Protein AF-0000000083262434 (afdb_homodimer)

Foldseek 3Di:
DPPPPPPPPPPPPPPPPPPPPPDPDPPPPPPVPQPPQDPLQQVVQVVPPDSVVSSSQCSVVVVVCDNPPLSSVLSVLVSVLVVLVVVLVVLVVVLPDDDDPVVNVVSVVVSVVSVVVNVVSVVVSVVSVVVVVVVVPVPPPDPPDVD/DDDDDDPPPPPPPPPPPPPPPPDPDPPPPPPVPQPPQDPLQQVVQVVPPDSVVSSSQCSVVDVVCDNDPLSSVLSVLVSVLVVLVVVLVVLVVVLPDDDDPVVNVVSVVVSVVSVVVNVVSVVVSVVSVVVVVVVVPVPPPPSPPVD

InterPro domains:
  IPR006501 Pectinesterase inhibitor domain [PF04043] (41-140)
  IPR006501 Pectinesterase inhibitor domain [SM00856] (36-147)
  IPR006501 Pectinesterase inhibitor domain [TIGR01614] (7-132)
  IPR035513 Invertase/pectin methylesterase inhibitor domain superfamily [G3DSA:1.20.140.40] (38-147)
  IPR035513 Invertase/pectin methylesterase inhibitor domain superfamily [SSF101148] (39-132)
  IPR051955 Pectinesterase Inhibitor [PTHR31080] (12-136)

Organism: Cucumis melo var. makuwa (NCBI:txid1194695)

Radius of gyration: 33.68 Å; Cα contacts (8 Å, |Δi|>4): 292; chains: 2; bounding box: 114×61×121 Å

Nearest PDB structures (foldseek):
  6inr-assembly2_B  TM=9.364E-01  e=1.963E+00  Candidatus Phytoplasma australasiaticum subsp. taiwanense
  3k6c-assembly1_A  TM=6.961E-01  e=1.179E+00  Nitrosomonas europaea
  3k6c-assembly1_J  TM=6.975E-01  e=1.656E+00  Nitrosomonas europaea
  6sv1-assembly3_U  TM=7.261E-01  e=2.604E+00  Rhodospirillum rubrum
  6suw-assembly1_E  TM=6.509E-01  e=1.656E+00  Rhodospirillum rubrum ATCC 11170

Structure (mmCIF, N/CA/C/O backbone):
data_AF-0000000083262434-model_v1
#
loop_
_entity.id
_entity.type
_entity.pdbx_description
1 polymer '21 kDa protein-like'
#
loop_
_atom_site.group_PDB
_atom_site.id
_atom_site.type_symbol
_atom_site.label_atom_id
_atom_site.label_alt_id
_atom_site.label_comp_id
_atom_site.label_asym_id
_atom_site.label_entity_id
_atom_site.label_seq_id
_atom_site.pdbx_PDB_ins_code
_atom_site.Cartn_x
_atom_site.Cartn_y
_atom_site.Cartn_z
_atom_site.occupancy
_atom_site.B_iso_or_equiv
_atom_site.auth_seq_id
_atom_site.auth_comp_id
_atom_site.auth_asym_id
_atom_site.auth_atom_id
_atom_site.pdbx_PDB_model_num
ATOM 1 N N . MET A 1 1 ? 95.916 31.823 35.406 1 29.4 1 MET A N 1
ATOM 2 C CA . MET A 1 1 ? 94.77 31.069 35.906 1 29.4 1 MET A CA 1
ATOM 3 C C . MET A 1 1 ? 93.524 31.359 35.077 1 29.4 1 MET A C 1
ATOM 5 O O . MET A 1 1 ? 93.005 32.477 35.098 1 29.4 1 MET A O 1
ATOM 9 N N . GLU A 1 2 ? 93.474 30.859 33.754 1 38.59 2 GLU A N 1
ATOM 10 C CA . GLU A 1 2 ? 92.687 30.853 32.525 1 38.59 2 GLU A CA 1
ATOM 11 C C . GLU A 1 2 ? 91.294 30.278 32.764 1 38.59 2 GLU A C 1
ATOM 13 O O . GLU A 1 2 ? 91.133 29.063 32.902 1 38.59 2 GLU A O 1
ATOM 18 N N . SER A 1 3 ? 90.607 30.69 33.884 1 39.17 3 SER A N 1
ATOM 19 C CA . SER A 1 3 ? 89.274 30.152 34.136 1 39.17 3 SER A CA 1
ATOM 20 C C . SER A 1 3 ? 88.373 30.313 32.917 1 39.17 3 SER A C 1
ATOM 22 O O . SER A 1 3 ? 88.267 31.407 32.357 1 39.17 3 SER A O 1
ATOM 24 N N . GLN A 1 4 ? 88.286 29.193 32.093 1 36.86 4 GLN A N 1
ATOM 25 C CA . GLN A 1 4 ? 87.448 28.792 30.968 1 36.86 4 GLN A CA 1
ATOM 26 C C . GLN A 1 4 ? 85.97 29.004 31.28 1 36.86 4 GLN A C 1
ATOM 28 O O . GLN A 1 4 ? 85.447 28.444 32.246 1 36.86 4 GLN A O 1
ATOM 33 N N . ILE A 1 5 ? 85.422 30.212 31.166 1 41.59 5 ILE A N 1
ATOM 34 C CA . ILE A 1 5 ? 84.038 30.672 31.138 1 41.59 5 ILE A CA 1
ATOM 35 C C . ILE A 1 5 ? 83.209 29.762 30.235 1 41.59 5 ILE A C 1
ATOM 37 O O . ILE A 1 5 ? 83.489 29.64 29.04 1 41.59 5 ILE A O 1
ATOM 41 N N . LEU A 1 6 ? 82.858 28.532 30.796 1 37.41 6 LEU A N 1
ATOM 42 C CA . LEU A 1 6 ? 81.908 27.608 30.186 1 37.41 6 LEU A CA 1
ATOM 43 C C . LEU A 1 6 ? 80.667 28.347 29.697 1 37.41 6 LEU A C 1
ATOM 45 O O . LEU A 1 6 ? 80.104 29.17 30.423 1 37.41 6 LEU A O 1
ATOM 49 N N . LYS A 1 7 ? 80.553 28.581 28.403 1 42.61 7 LYS A N 1
ATOM 50 C CA . LYS A 1 7 ? 79.512 28.985 27.463 1 42.61 7 LYS A CA 1
ATOM 51 C C . LYS A 1 7 ? 78.254 28.139 27.638 1 42.61 7 LYS A C 1
ATOM 53 O O . LYS A 1 7 ? 78.27 26.933 27.384 1 42.61 7 LYS A O 1
ATOM 58 N N . SER A 1 8 ? 77.443 28.352 28.748 1 42.61 8 SER A N 1
ATOM 59 C CA . SER A 1 8 ? 76.137 27.727 28.933 1 42.61 8 SER A CA 1
ATOM 60 C C . SER A 1 8 ? 75.254 27.92 27.705 1 42.61 8 SER A C 1
ATOM 62 O O . SER A 1 8 ? 75 29.052 27.288 1 42.61 8 SER A O 1
ATOM 64 N N . SER A 1 9 ? 75.42 27.098 26.611 1 39.36 9 SER A N 1
ATOM 65 C CA . SER A 1 9 ? 74.504 26.985 25.481 1 39.36 9 SER A CA 1
ATOM 66 C C . SER A 1 9 ? 73.079 26.712 25.951 1 39.36 9 SER A C 1
ATOM 68 O O . SER A 1 9 ? 72.834 25.752 26.685 1 39.36 9 SER A O 1
ATOM 70 N N . LEU A 1 10 ? 72.298 27.721 26.354 1 38.51 10 LEU A N 1
ATOM 71 C CA . LEU A 1 10 ? 70.849 27.742 26.521 1 38.51 10 LEU A CA 1
ATOM 72 C C . LEU A 1 10 ? 70.156 27.069 25.34 1 38.51 10 LEU A C 1
ATOM 74 O O . LEU A 1 10 ? 70.206 27.574 24.216 1 38.51 10 LEU A O 1
ATOM 78 N N . THR A 1 11 ? 70.232 25.731 25.246 1 37.26 11 THR A N 1
ATOM 79 C CA . THR A 1 11 ? 69.449 24.965 24.283 1 37.26 11 THR A CA 1
ATOM 80 C C . THR A 1 11 ? 67.965 25.302 24.402 1 37.26 11 THR A C 1
ATOM 82 O O . THR A 1 11 ? 67.379 25.174 25.478 1 37.26 11 THR A O 1
ATOM 85 N N . LEU A 1 12 ? 67.424 26.243 23.639 1 39.8 12 LEU A N 1
ATOM 86 C CA . LEU A 1 12 ? 66.046 26.562 23.283 1 39.8 12 LEU A CA 1
ATOM 87 C C . LEU A 1 12 ? 65.298 25.313 22.83 1 39.8 12 LEU A C 1
ATOM 89 O O . LEU A 1 12 ? 65.622 24.733 21.791 1 39.8 12 LEU A O 1
ATOM 93 N N . PHE A 1 13 ? 64.885 24.395 23.746 1 39.17 13 PHE A N 1
ATOM 94 C CA . PHE A 1 13 ? 63.942 23.314 23.488 1 39.17 13 PHE A CA 1
ATOM 95 C C . PHE A 1 13 ? 62.676 23.846 22.827 1 39.17 13 PHE A C 1
ATOM 97 O O . PHE A 1 13 ? 61.942 24.635 23.425 1 39.17 13 PHE A O 1
ATOM 104 N N . PHE A 1 14 ? 62.611 23.936 21.473 1 36.51 14 PHE A N 1
ATOM 105 C CA . PHE A 1 14 ? 61.462 24.148 20.601 1 36.51 14 PHE A CA 1
ATOM 106 C C . PHE A 1 14 ? 60.355 23.147 20.909 1 36.51 14 PHE A C 1
ATOM 108 O O . PHE A 1 14 ? 60.521 21.945 20.695 1 36.51 14 PHE A O 1
ATOM 115 N N . PHE A 1 15 ? 59.5 23.368 21.974 1 38.68 15 PHE A N 1
ATOM 116 C CA . PHE A 1 15 ? 58.218 22.711 22.196 1 38.68 15 PHE A CA 1
ATOM 117 C C . PHE A 1 15 ? 57.362 22.755 20.936 1 38.68 15 PHE A C 1
ATOM 119 O O . PHE A 1 15 ? 56.909 23.824 20.523 1 38.68 15 PHE A O 1
ATOM 126 N N . PHE A 1 16 ? 57.509 21.849 19.925 1 40.67 16 PHE A N 1
ATOM 127 C CA . PHE A 1 16 ? 56.643 21.587 18.782 1 40.67 16 PHE A CA 1
ATOM 128 C C . PHE A 1 16 ? 55.231 21.23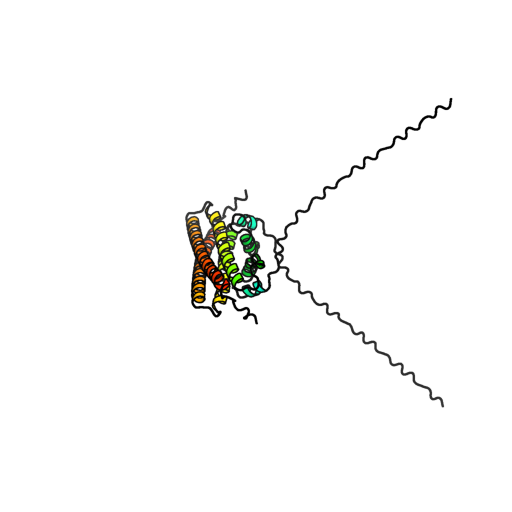8 19.24 1 40.67 16 PHE A C 1
ATOM 130 O O . PHE A 1 16 ? 55.007 20.174 19.82 1 40.67 16 PHE A O 1
ATOM 137 N N . ILE A 1 17 ? 54.394 22.224 19.604 1 39.95 17 ILE A N 1
ATOM 138 C CA . ILE A 1 17 ? 52.952 22.105 19.789 1 39.95 17 ILE A CA 1
ATOM 139 C C . ILE A 1 17 ? 52.33 21.432 18.567 1 39.95 17 ILE A C 1
ATOM 141 O O . ILE A 1 17 ? 52.387 21.97 17.459 1 39.95 17 ILE A O 1
ATOM 145 N N . ILE A 1 18 ? 52.268 20.098 18.555 1 41.6 18 ILE A N 1
ATOM 146 C CA . ILE A 1 18 ? 51.521 19.295 17.593 1 41.6 18 ILE A CA 1
ATOM 147 C C . ILE A 1 18 ? 50.048 19.699 17.616 1 41.6 18 ILE A C 1
ATOM 149 O O . ILE A 1 18 ? 49.361 19.507 18.622 1 41.6 18 ILE A O 1
ATOM 153 N N . LEU A 1 19 ? 49.62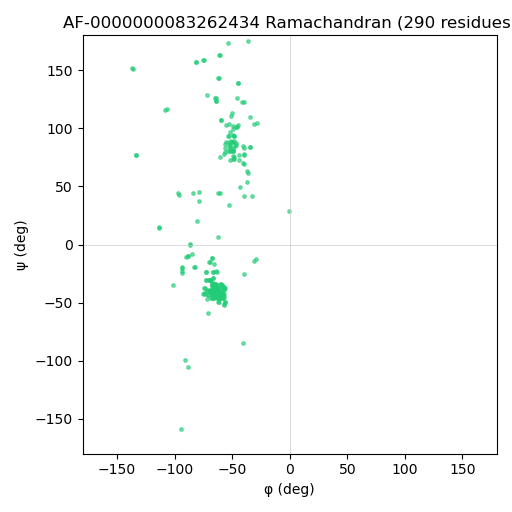6 20.851 16.986 1 41.02 19 LEU A N 1
ATOM 154 C CA . LEU A 1 19 ? 48.239 21.176 16.671 1 41.02 19 LEU A CA 1
ATOM 155 C C . LEU A 1 19 ? 47.554 20.01 15.967 1 41.02 19 LEU A C 1
ATOM 157 O O . LEU A 1 19 ? 47.885 19.688 14.824 1 41.02 19 LEU A O 1
ATOM 161 N N . THR A 1 20 ? 47.201 19.006 16.724 1 40.46 20 THR A N 1
ATOM 162 C CA . THR A 1 20 ? 46.313 17.979 16.191 1 40.46 20 THR A CA 1
ATOM 163 C C . THR A 1 20 ? 45.018 18.599 15.673 1 40.46 20 THR A C 1
ATOM 165 O O . THR A 1 20 ? 44.332 19.317 16.404 1 40.46 20 THR A O 1
ATOM 168 N N . THR A 1 21 ? 45.002 19.049 14.428 1 43.42 21 THR A N 1
ATOM 169 C CA . THR A 1 21 ? 43.792 19.403 13.694 1 43.42 21 THR A CA 1
ATOM 170 C C . THR A 1 21 ? 42.742 18.302 13.818 1 43.42 21 THR A C 1
ATOM 172 O O . THR A 1 21 ? 43.015 17.14 13.509 1 43.42 21 THR A O 1
ATOM 175 N N . PHE A 1 22 ? 41.88 18.357 14.854 1 42.25 22 PHE A N 1
ATOM 176 C CA . PHE A 1 22 ? 40.65 17.576 14.876 1 42.25 22 PHE A CA 1
ATOM 177 C C . PHE A 1 22 ? 39.835 17.813 13.61 1 42.25 22 PHE A C 1
ATOM 179 O O . PHE A 1 22 ? 39.42 18.941 13.335 1 42.25 22 PHE A O 1
ATOM 186 N N . THR A 1 23 ? 40.135 17.085 12.53 1 44.53 23 THR A N 1
ATOM 187 C CA . THR A 1 23 ? 39.261 17.101 11.362 1 44.53 23 THR A CA 1
ATOM 188 C C . THR A 1 23 ? 37.86 16.621 11.728 1 44.53 23 THR A C 1
ATOM 190 O O . THR A 1 23 ? 37.705 15.635 12.452 1 44.53 23 THR A O 1
ATOM 193 N N . PRO A 1 24 ? 36.897 17.513 11.796 1 43.12 24 PRO A N 1
ATOM 194 C CA . PRO A 1 24 ? 35.518 17.053 11.973 1 43.12 24 PRO A CA 1
ATOM 195 C C . PRO A 1 24 ? 35.126 15.965 10.976 1 43.12 24 PRO A C 1
ATOM 197 O O . PRO A 1 24 ? 35.592 15.972 9.834 1 43.12 24 PRO A O 1
ATOM 200 N N . SER A 1 25 ? 34.893 14.743 11.478 1 38.85 25 SER A N 1
ATOM 201 C CA . SER A 1 25 ? 34.337 13.654 10.683 1 38.85 25 SER A CA 1
ATOM 202 C C . SER A 1 25 ? 33.017 14.06 10.036 1 38.85 25 SER A C 1
ATOM 204 O O . SER A 1 25 ? 32.127 14.586 10.707 1 38.85 25 SER A O 1
ATOM 206 N N . ALA A 1 26 ? 32.881 14.39 8.747 1 35.61 26 ALA A N 1
ATOM 207 C CA . ALA A 1 26 ? 31.655 14.587 7.979 1 35.61 26 ALA A CA 1
ATOM 208 C C . ALA A 1 26 ? 30.692 13.42 8.174 1 35.61 26 ALA A C 1
ATOM 210 O O . ALA A 1 26 ? 31.11 12.26 8.21 1 35.61 26 ALA A O 1
ATOM 211 N N . VAL A 1 27 ? 29.67 13.547 8.982 1 33.92 27 VAL A N 1
ATOM 212 C CA . VAL A 1 27 ? 28.536 12.629 8.969 1 33.92 27 VAL A CA 1
ATOM 213 C C . VAL A 1 27 ? 28.09 12.378 7.531 1 33.92 27 VAL A C 1
ATOM 215 O O . VAL A 1 27 ? 28.025 13.308 6.723 1 33.92 27 VAL A O 1
ATOM 218 N N . ALA A 1 28 ? 28.458 11.239 6.909 1 33.16 28 ALA A N 1
ATOM 219 C CA . ALA A 1 28 ? 27.944 10.752 5.632 1 33.16 28 ALA A CA 1
ATOM 220 C C . ALA A 1 28 ? 26.418 10.777 5.609 1 33.16 28 ALA A C 1
ATOM 222 O O . ALA A 1 28 ? 25.769 10.265 6.524 1 33.16 28 ALA A O 1
ATOM 223 N N . SER A 1 29 ? 25.859 11.814 5.116 1 32.47 29 SER A N 1
ATOM 224 C CA . SER A 1 29 ? 24.446 11.751 4.759 1 32.47 29 SER A CA 1
ATOM 225 C C . SER A 1 29 ? 24.133 10.489 3.961 1 32.47 29 SER A C 1
ATOM 227 O O . SER A 1 29 ? 24.79 10.204 2.958 1 32.47 29 SER A O 1
ATOM 229 N N . SER A 1 30 ? 23.837 9.379 4.647 1 32.7 30 SER A N 1
ATOM 230 C CA . SER A 1 30 ? 23.358 8.23 3.885 1 32.7 30 SER A CA 1
ATOM 231 C C . SER A 1 30 ? 22.393 8.66 2.785 1 32.7 30 SER A C 1
ATOM 233 O O . SER A 1 30 ? 21.311 9.177 3.068 1 32.7 30 SER A O 1
ATOM 235 N N . SER A 1 31 ? 22.935 9.292 1.825 1 33.81 31 SER A N 1
ATOM 236 C CA . SER A 1 31 ? 22.132 9.464 0.619 1 33.81 31 SER A CA 1
ATOM 237 C C . SER A 1 31 ? 21.346 8.198 0.294 1 33.81 31 SER A C 1
ATOM 239 O O . SER A 1 31 ? 21.922 7.114 0.184 1 33.81 31 SER A O 1
ATOM 241 N N . SER A 1 32 ? 20.189 8.016 0.881 1 37.69 32 SER A N 1
ATOM 242 C CA . SER A 1 32 ? 19.359 6.913 0.408 1 37.69 32 SER A CA 1
ATOM 243 C C . SER A 1 32 ? 19.472 6.744 -1.104 1 37.69 32 SER A C 1
ATOM 245 O O . SER A 1 32 ? 19.076 7.63 -1.864 1 37.69 32 SER A O 1
ATOM 247 N N . THR A 1 33 ? 20.591 6.439 -1.608 1 38.82 33 THR A N 1
ATOM 248 C CA . THR A 1 33 ? 20.842 6.071 -2.997 1 38.82 33 THR A CA 1
ATOM 249 C C . THR A 1 33 ? 19.665 5.287 -3.57 1 38.82 33 THR A C 1
ATOM 251 O O . THR A 1 33 ? 19.273 4.255 -3.02 1 38.82 33 THR A O 1
ATOM 254 N N . VAL A 1 34 ? 18.691 6.05 -4.018 1 46.61 34 VAL A N 1
ATOM 255 C CA . VAL A 1 34 ? 17.62 5.359 -4.727 1 46.61 34 VAL A CA 1
ATOM 256 C C . VAL A 1 34 ? 18.209 4.267 -5.617 1 46.61 34 VAL A C 1
ATOM 258 O O . VAL A 1 34 ? 18.981 4.555 -6.535 1 46.61 34 VAL A O 1
ATOM 261 N N . ARG A 1 35 ? 18.632 3.15 -5.257 1 59.54 35 ARG A N 1
ATOM 262 C CA . ARG A 1 35 ? 19.084 1.998 -6.032 1 59.54 35 ARG A CA 1
ATOM 263 C C . ARG A 1 35 ? 18.184 1.765 -7.241 1 59.54 35 ARG A C 1
ATOM 265 O O . ARG A 1 35 ? 16.965 1.925 -7.154 1 59.54 35 ARG A O 1
ATOM 272 N N . PRO A 1 36 ? 18.89 1.778 -8.514 1 78.49 36 PRO A N 1
ATOM 273 C CA . PRO A 1 36 ? 18.102 1.482 -9.713 1 78.49 36 PRO A CA 1
ATOM 274 C C . PRO A 1 36 ? 17.17 0.287 -9.526 1 78.49 36 PRO A C 1
ATOM 276 O O . PRO A 1 36 ? 17.519 -0.67 -8.831 1 78.49 36 PRO A O 1
ATOM 279 N N . VAL A 1 37 ? 16.091 0.533 -10.052 1 87.85 37 VAL A N 1
ATOM 280 C CA . VAL A 1 37 ? 15.103 -0.54 -10.008 1 87.85 37 VAL A CA 1
ATOM 281 C C . VAL A 1 37 ? 15.6 -1.735 -10.819 1 87.85 37 VAL A C 1
ATOM 283 O O . VAL A 1 37 ? 16.012 -1.582 -11.971 1 87.85 37 VAL A O 1
ATOM 286 N N . LYS A 1 38 ? 15.645 -2.9 -10.264 1 91.88 38 LYS A N 1
ATOM 287 C CA . LYS A 1 38 ? 16.06 -4.12 -10.95 1 91.88 38 LYS A CA 1
ATOM 288 C C . LYS A 1 38 ? 15.125 -4.443 -12.112 1 91.88 38 LYS A C 1
ATOM 290 O O . LYS A 1 38 ? 13.91 -4.265 -12.006 1 91.88 38 LYS A O 1
ATOM 295 N N . PRO A 1 39 ? 15.625 -4.972 -13.249 1 91.82 39 PRO A N 1
ATOM 296 C CA . PRO A 1 39 ? 14.825 -5.221 -14.45 1 91.82 39 PRO A CA 1
ATOM 297 C C . PRO A 1 39 ? 13.628 -6.131 -14.184 1 91.82 39 PRO A C 1
ATOM 299 O O . PRO A 1 39 ? 12.542 -5.903 -14.722 1 91.82 39 PRO A O 1
ATOM 302 N N . HIS A 1 40 ? 13.779 -7.128 -13.366 1 90.81 40 HIS A N 1
ATOM 303 C CA . HIS A 1 40 ? 12.673 -8.049 -13.136 1 90.81 40 HIS A CA 1
ATOM 304 C C . HIS A 1 40 ? 11.546 -7.375 -12.36 1 90.81 40 HIS A C 1
ATOM 306 O O . HIS A 1 40 ? 10.374 -7.709 -12.543 1 90.81 40 HIS A O 1
ATOM 312 N N . ILE A 1 41 ? 11.906 -6.444 -11.528 1 94.13 41 ILE A N 1
ATOM 313 C CA . ILE A 1 41 ? 10.897 -5.671 -10.813 1 94.13 41 ILE A CA 1
ATOM 314 C C . ILE A 1 41 ? 10.186 -4.729 -11.782 1 94.13 41 ILE A C 1
ATOM 316 O O . ILE A 1 41 ? 8.956 -4.631 -11.773 1 94.13 41 ILE A O 1
ATOM 320 N N . ARG A 1 42 ? 10.959 -4.079 -12.653 1 94.55 42 ARG A N 1
ATOM 321 C CA . ARG A 1 42 ? 10.37 -3.198 -13.656 1 94.55 42 ARG A CA 1
ATOM 322 C C . ARG A 1 42 ? 9.401 -3.96 -14.554 1 94.55 42 ARG A C 1
ATOM 324 O O . ARG A 1 42 ? 8.308 -3.474 -14.849 1 94.55 42 ARG A O 1
ATOM 331 N N . LYS A 1 43 ? 9.703 -5.094 -14.946 1 93.21 43 LYS A N 1
ATOM 332 C CA . LYS A 1 43 ? 8.866 -5.921 -15.81 1 93.21 43 LYS A CA 1
ATOM 333 C C . LYS A 1 43 ? 7.561 -6.298 -15.114 1 93.21 43 LYS A C 1
ATOM 335 O O . LYS A 1 43 ? 6.496 -6.289 -15.734 1 93.21 43 LYS A O 1
ATOM 340 N N . ALA A 1 44 ? 7.666 -6.614 -13.845 1 93.17 44 ALA A N 1
ATOM 341 C CA . ALA A 1 44 ? 6.485 -7.01 -13.081 1 93.17 44 ALA A CA 1
ATOM 342 C C . ALA A 1 44 ? 5.556 -5.822 -12.851 1 93.17 44 ALA A C 1
ATOM 344 O O . ALA A 1 44 ? 4.334 -5.981 -12.807 1 93.17 44 ALA A O 1
ATOM 345 N N . CYS A 1 45 ? 6.191 -4.671 -12.778 1 95.32 45 CYS A N 1
ATOM 346 C CA . CYS A 1 45 ? 5.433 -3.498 -12.355 1 95.32 45 CYS A CA 1
ATOM 347 C C . CYS A 1 45 ? 4.895 -2.734 -13.559 1 95.32 45 CYS A C 1
ATOM 349 O O . CYS A 1 45 ? 3.923 -1.985 -13.44 1 95.32 45 CYS A O 1
ATOM 351 N N . LYS A 1 46 ? 5.423 -2.918 -14.73 1 95.47 46 LYS A N 1
ATOM 352 C CA . LYS A 1 46 ? 5.088 -2.148 -15.925 1 95.47 46 LYS A CA 1
ATOM 353 C C . LYS A 1 46 ? 3.597 -2.238 -16.237 1 95.47 46 LYS A C 1
ATOM 355 O O . LYS A 1 46 ? 2.95 -1.223 -16.501 1 95.47 46 LYS A O 1
ATOM 360 N N . PRO A 1 47 ? 3.035 -3.396 -16.121 1 94.63 47 PRO A N 1
ATOM 361 C CA . PRO A 1 47 ? 1.625 -3.469 -16.513 1 94.63 47 PRO A CA 1
ATOM 362 C C . PRO A 1 47 ? 0.677 -3.096 -15.375 1 94.63 47 PRO A C 1
ATOM 364 O O . PRO A 1 47 ? -0.543 -3.194 -15.527 1 94.63 47 PRO A O 1
ATOM 367 N N . THR A 1 48 ? 1.147 -2.771 -14.215 1 95.68 48 THR A N 1
ATOM 368 C CA . THR A 1 48 ? 0.281 -2.404 -13.099 1 95.68 48 THR A CA 1
ATOM 369 C C . THR A 1 48 ? -0.288 -1.001 -13.294 1 95.68 48 THR A C 1
ATOM 371 O O . THR A 1 48 ? 0.274 -0.197 -14.041 1 95.68 48 THR A O 1
ATOM 374 N N . PRO A 1 49 ? -1.417 -0.692 -12.6 1 97.12 49 PRO A N 1
ATOM 375 C CA . PRO A 1 49 ? -2.019 0.632 -12.773 1 97.12 49 PRO A CA 1
ATOM 376 C C . PRO A 1 49 ? -1.136 1.756 -12.234 1 97.12 49 PRO A C 1
ATOM 378 O O . PRO A 1 49 ? -1.218 2.892 -12.709 1 97.12 49 PRO A O 1
ATOM 381 N N . TYR A 1 50 ? -0.276 1.468 -11.337 1 96.72 50 TYR A N 1
ATOM 382 C CA . TYR A 1 50 ? 0.581 2.481 -10.733 1 96.72 50 TYR A CA 1
ATOM 383 C C . TYR A 1 50 ? 2.029 2.008 -10.676 1 96.72 50 TYR A C 1
ATOM 385 O O . TYR A 1 50 ? 2.55 1.712 -9.598 1 96.72 50 TYR A O 1
ATOM 393 N N . PRO A 1 51 ? 2.753 2.039 -11.811 1 96.96 51 PRO A N 1
ATOM 394 C CA . PRO A 1 51 ? 4.058 1.39 -11.951 1 96.96 51 PRO A CA 1
ATOM 395 C C . PRO A 1 51 ? 5.14 2.047 -11.097 1 96.96 51 PRO A C 1
ATOM 397 O O . PRO A 1 51 ? 6.007 1.358 -10.554 1 96.96 51 PRO A O 1
ATOM 400 N N . ARG A 1 52 ? 5.092 3.363 -10.929 1 95.91 52 ARG A N 1
ATOM 401 C CA . ARG A 1 52 ? 6.13 4.038 -10.157 1 95.91 52 ARG A CA 1
ATOM 402 C C . ARG A 1 52 ? 6.061 3.644 -8.685 1 95.91 52 ARG A C 1
ATOM 404 O O . ARG A 1 52 ? 7.089 3.379 -8.059 1 95.91 52 ARG A O 1
ATOM 411 N N . LEU A 1 53 ? 4.853 3.617 -8.135 1 96.12 53 LEU A N 1
ATOM 412 C CA . LEU A 1 53 ? 4.702 3.184 -6.75 1 96.12 53 LEU A CA 1
ATOM 413 C C . LEU A 1 53 ? 5.083 1.715 -6.595 1 96.12 53 LEU A C 1
ATOM 415 O O . LEU A 1 53 ? 5.725 1.336 -5.613 1 96.12 53 LEU A O 1
ATOM 419 N N . CYS A 1 54 ? 4.655 0.905 -7.603 1 96.26 54 CYS A N 1
ATOM 420 C CA . CYS A 1 54 ? 4.994 -0.514 -7.607 1 96.26 54 CYS A CA 1
ATOM 421 C C . CYS A 1 54 ? 6.504 -0.714 -7.56 1 96.26 54 CYS A C 1
ATOM 423 O O . CYS A 1 54 ? 7.013 -1.433 -6.698 1 96.26 54 CYS A O 1
ATOM 425 N N . GLU A 1 55 ? 7.236 -0.068 -8.452 1 96.29 55 GLU A N 1
ATOM 426 C CA . GLU A 1 55 ? 8.689 -0.189 -8.522 1 96.29 55 GLU A CA 1
ATOM 427 C C . GLU A 1 55 ? 9.344 0.262 -7.22 1 96.29 55 GLU A C 1
ATOM 429 O O . GLU A 1 55 ? 10.234 -0.415 -6.7 1 96.29 55 GLU A O 1
ATOM 434 N N . THR A 1 56 ? 8.903 1.361 -6.73 1 95.04 56 THR A N 1
ATOM 435 C CA . THR A 1 56 ? 9.472 1.935 -5.515 1 95.04 56 THR A CA 1
ATOM 436 C C . THR A 1 56 ? 9.254 1.005 -4.325 1 95.04 56 THR A C 1
ATOM 438 O O . THR A 1 56 ? 10.185 0.734 -3.564 1 95.04 56 THR A O 1
ATOM 441 N N . ALA A 1 57 ? 8.084 0.454 -4.169 1 96.01 57 ALA A N 1
ATOM 442 C CA . ALA A 1 57 ? 7.756 -0.413 -3.039 1 96.01 57 ALA A CA 1
ATOM 443 C C . ALA A 1 57 ? 8.501 -1.741 -3.133 1 96.01 57 ALA A C 1
ATOM 445 O O . ALA A 1 57 ? 9.092 -2.199 -2.152 1 96.01 57 ALA A O 1
ATOM 446 N N . LEU A 1 58 ? 8.61 -2.295 -4.354 1 95.15 58 LEU A N 1
ATOM 447 C CA . LEU A 1 58 ? 9.173 -3.634 -4.49 1 95.15 58 LEU A CA 1
ATOM 448 C C . LEU A 1 58 ? 10.697 -3.584 -4.501 1 95.15 58 LEU A C 1
ATOM 450 O O . LEU A 1 58 ? 11.357 -4.597 -4.261 1 95.15 58 LEU A O 1
ATOM 454 N N . SER A 1 59 ? 11.24 -2.392 -4.796 1 94.41 59 SER A N 1
ATOM 455 C CA . SER A 1 59 ? 12.692 -2.251 -4.755 1 94.41 59 SER A CA 1
ATOM 456 C C . SER A 1 59 ? 13.23 -2.481 -3.347 1 94.41 59 SER A C 1
ATOM 458 O O . SER A 1 59 ? 14.382 -2.886 -3.175 1 94.41 59 SER A O 1
ATOM 460 N N . LEU A 1 60 ? 12.39 -2.291 -2.326 1 94.58 60 LEU A N 1
ATOM 461 C CA . LEU A 1 60 ? 12.788 -2.552 -0.947 1 94.58 60 LEU A CA 1
ATOM 462 C C . LEU A 1 60 ? 12.965 -4.047 -0.706 1 94.58 60 LEU A C 1
ATOM 464 O O . LEU A 1 60 ? 13.572 -4.452 0.289 1 94.58 60 LEU A O 1
ATOM 468 N N . TYR A 1 61 ? 12.449 -4.854 -1.629 1 91.2 61 TYR A N 1
ATOM 469 C CA . TYR A 1 61 ? 12.507 -6.306 -1.507 1 91.2 61 TYR A CA 1
ATOM 470 C C . TYR A 1 61 ? 13.395 -6.909 -2.589 1 91.2 61 TYR A C 1
ATOM 472 O O . TYR A 1 61 ? 13.307 -8.105 -2.877 1 91.2 61 TYR A O 1
ATOM 480 N N . ALA A 1 62 ? 14.17 -6.163 -3.236 1 90.88 62 ALA A N 1
ATOM 481 C CA . ALA A 1 62 ? 14.934 -6.563 -4.415 1 90.88 62 ALA A CA 1
ATOM 482 C C . ALA A 1 62 ? 15.848 -7.744 -4.102 1 90.88 62 ALA A C 1
ATOM 484 O O . ALA A 1 62 ? 16.021 -8.64 -4.932 1 90.88 62 ALA A O 1
ATOM 485 N N . SER A 1 63 ? 16.393 -7.795 -2.957 1 87.42 63 SER A N 1
ATOM 486 C CA . SER A 1 63 ? 17.312 -8.873 -2.609 1 87.42 63 SER A CA 1
ATOM 487 C C . SER A 1 63 ? 16.567 -10.187 -2.397 1 87.42 63 SER A C 1
ATOM 489 O O . SER A 1 63 ? 17.144 -11.266 -2.551 1 87.42 63 SER A O 1
ATOM 491 N N . GLN A 1 64 ? 15.313 -10.103 -2.077 1 84.58 64 GLN A N 1
ATOM 492 C CA . GLN A 1 64 ? 14.508 -11.286 -1.788 1 84.58 64 GLN A CA 1
ATOM 493 C C . GLN A 1 64 ? 13.784 -11.776 -3.038 1 84.58 64 GLN A C 1
ATOM 495 O O . GLN A 1 64 ? 13.273 -12.898 -3.066 1 84.58 64 GLN A O 1
ATOM 500 N N . THR A 1 65 ? 13.573 -10.951 -3.988 1 81.53 65 THR A N 1
ATOM 501 C CA . THR A 1 65 ? 12.77 -11.293 -5.157 1 81.53 65 THR A CA 1
ATOM 502 C C . THR A 1 65 ? 13.662 -11.719 -6.32 1 81.53 65 THR A C 1
ATOM 504 O O . THR A 1 65 ? 13.269 -11.607 -7.483 1 81.53 65 THR A O 1
ATOM 507 N N . LYS A 1 66 ? 14.574 -12.475 -6.11 1 71.34 66 LYS A N 1
ATOM 508 C CA . LYS A 1 66 ? 15.365 -12.95 -7.241 1 71.34 66 LYS A CA 1
ATOM 509 C C . LYS A 1 66 ? 14.468 -13.397 -8.392 1 71.34 66 LYS A C 1
ATOM 511 O O . LYS A 1 66 ? 13.269 -13.611 -8.203 1 71.34 66 LYS A O 1
ATOM 516 N N . ARG A 1 67 ? 14.505 -12.996 -9.688 1 68.44 67 ARG A N 1
ATOM 517 C CA . ARG A 1 67 ? 13.788 -13.274 -10.928 1 68.44 67 ARG A CA 1
ATOM 518 C C . ARG A 1 67 ? 12.694 -14.313 -10.706 1 68.44 67 ARG A C 1
ATOM 520 O O . ARG A 1 67 ? 12.393 -15.106 -11.601 1 68.44 67 ARG A O 1
ATOM 527 N N . ASN A 1 68 ? 12.074 -14.412 -9.441 1 79.26 68 ASN A N 1
ATOM 528 C CA . ASN A 1 68 ? 11.046 -15.389 -9.099 1 79.26 68 ASN A CA 1
ATOM 529 C C . ASN A 1 68 ? 9.67 -14.739 -8.988 1 79.26 68 ASN A C 1
ATOM 531 O O . ASN A 1 68 ? 9.463 -13.852 -8.157 1 79.26 68 ASN A O 1
ATOM 535 N N . GLN A 1 69 ? 8.83 -15.154 -9.844 1 80.69 69 GLN A N 1
ATOM 536 C CA . GLN A 1 69 ? 7.487 -14.587 -9.907 1 80.69 69 GLN A CA 1
ATOM 537 C C . GLN A 1 69 ? 6.745 -14.781 -8.588 1 80.69 69 GLN A C 1
ATOM 539 O O . GLN A 1 69 ? 5.985 -13.909 -8.163 1 80.69 69 GLN A O 1
ATOM 544 N N . GLN A 1 70 ? 6.99 -15.874 -7.929 1 81.2 70 GLN A N 1
ATOM 545 C CA . GLN A 1 70 ? 6.337 -16.139 -6.651 1 81.2 70 GLN A CA 1
ATOM 546 C C . GLN A 1 70 ? 6.806 -15.16 -5.58 1 81.2 70 GLN A C 1
ATOM 548 O O . GLN A 1 70 ? 6.002 -14.668 -4.785 1 81.2 70 GLN A O 1
ATOM 553 N N . GLU A 1 71 ? 8.124 -14.943 -5.655 1 87.26 71 GLU A N 1
ATOM 554 C CA . GLU A 1 71 ? 8.682 -14.01 -4.681 1 87.26 71 GLU A CA 1
ATOM 555 C C . GLU A 1 71 ? 8.177 -12.591 -4.923 1 87.26 71 GLU A C 1
ATOM 557 O O . GLU A 1 71 ? 7.973 -11.829 -3.976 1 87.26 71 GLU A O 1
ATOM 562 N N . LEU A 1 72 ? 7.949 -12.262 -6.203 1 89.43 72 LEU A N 1
ATOM 563 C CA . LEU A 1 72 ? 7.403 -10.95 -6.534 1 89.43 72 LEU A CA 1
ATOM 564 C C . LEU A 1 72 ? 5.964 -10.822 -6.047 1 89.43 72 LEU A C 1
ATOM 566 O O . LEU A 1 72 ? 5.571 -9.776 -5.526 1 89.43 72 LEU A O 1
ATOM 570 N N . CYS A 1 73 ? 5.212 -11.895 -6.199 1 89.34 73 CYS A N 1
ATOM 571 C CA . CYS A 1 73 ? 3.836 -11.909 -5.714 1 89.34 73 CYS A CA 1
ATOM 572 C C . CYS A 1 73 ? 3.791 -11.734 -4.2 1 89.34 73 CYS A C 1
ATOM 574 O O . CYS A 1 73 ? 2.998 -10.942 -3.687 1 89.34 73 CYS A O 1
ATOM 576 N N . ARG A 1 74 ? 4.615 -12.429 -3.534 1 90.81 74 ARG A N 1
ATOM 577 C CA . ARG A 1 74 ? 4.68 -12.304 -2.081 1 90.81 74 ARG A CA 1
ATOM 578 C C . ARG A 1 74 ? 5.071 -10.888 -1.671 1 90.81 74 ARG A C 1
ATOM 580 O O . ARG A 1 74 ? 4.479 -10.317 -0.752 1 90.81 74 ARG A O 1
ATOM 587 N N . ALA A 1 75 ? 6.096 -10.381 -2.339 1 93.25 75 ALA A N 1
ATOM 588 C CA . ALA A 1 75 ? 6.539 -9.026 -2.019 1 93.25 75 ALA A CA 1
ATOM 589 C C . ALA A 1 75 ? 5.422 -8.014 -2.254 1 93.25 75 ALA A C 1
ATOM 591 O O . ALA A 1 75 ? 5.246 -7.08 -1.468 1 93.25 75 ALA A O 1
ATOM 592 N N . ALA A 1 76 ? 4.682 -8.196 -3.369 1 95.13 76 ALA A N 1
ATOM 593 C CA . ALA A 1 76 ? 3.573 -7.292 -3.661 1 95.13 76 ALA A CA 1
ATOM 594 C C . ALA A 1 76 ? 2.501 -7.372 -2.577 1 95.13 76 ALA A C 1
ATOM 596 O O . ALA A 1 76 ? 1.988 -6.345 -2.127 1 95.13 76 ALA A O 1
ATOM 597 N N . MET A 1 77 ? 2.231 -8.547 -2.082 1 93.83 77 MET A N 1
ATOM 598 C CA . MET A 1 77 ? 1.231 -8.751 -1.038 1 93.83 77 MET A CA 1
ATOM 599 C C . MET A 1 77 ? 1.689 -8.141 0.282 1 93.83 77 MET A C 1
ATOM 601 O O . MET A 1 77 ? 0.931 -7.421 0.934 1 93.83 77 MET A O 1
ATOM 605 N N . VAL A 1 78 ? 2.913 -8.406 0.625 1 94.83 78 VAL A N 1
ATOM 606 C CA . VAL A 1 78 ? 3.449 -7.922 1.892 1 94.83 78 VAL A CA 1
ATOM 607 C C . VAL A 1 78 ? 3.538 -6.398 1.868 1 94.83 78 VAL A C 1
ATOM 609 O O . VAL A 1 78 ? 3.199 -5.734 2.85 1 94.83 78 VAL A O 1
ATOM 612 N N . SER A 1 79 ? 4.039 -5.909 0.762 1 96.11 79 SER A N 1
ATOM 613 C CA . SER A 1 79 ? 4.138 -4.456 0.664 1 96.11 79 SER A CA 1
ATOM 614 C C . SER A 1 79 ? 2.766 -3.801 0.775 1 96.11 79 SER A C 1
ATOM 616 O O . SER A 1 79 ? 2.628 -2.735 1.379 1 96.11 79 SER A O 1
ATOM 618 N N . SER A 1 80 ? 1.674 -4.351 0.128 1 97.79 80 SER A N 1
ATOM 619 C CA . SER A 1 80 ? 0.323 -3.805 0.211 1 97.79 80 SER A CA 1
ATOM 620 C C . SER A 1 80 ? -0.215 -3.875 1.636 1 97.79 80 SER A C 1
ATOM 622 O O . SER A 1 80 ? -0.821 -2.92 2.124 1 97.79 80 SER A O 1
ATOM 624 N N . LEU A 1 81 ? -0.001 -4.928 2.366 1 97.97 81 LEU A N 1
ATOM 625 C CA . LEU A 1 81 ? -0.412 -5.067 3.759 1 97.97 81 LEU A CA 1
ATOM 626 C C . LEU A 1 81 ? 0.269 -4.02 4.634 1 97.97 81 LEU A C 1
ATOM 628 O O . LEU A 1 81 ? -0.389 -3.347 5.43 1 97.97 81 LEU A O 1
ATOM 632 N N . LYS A 1 82 ? 1.552 -3.878 4.524 1 97.33 82 LYS A N 1
ATOM 633 C CA . LYS A 1 82 ? 2.322 -2.936 5.332 1 97.33 82 LYS A CA 1
ATOM 634 C C . LYS A 1 82 ? 1.899 -1.497 5.052 1 97.33 82 LYS A C 1
ATOM 636 O O . LYS A 1 82 ? 1.859 -0.668 5.963 1 97.33 82 LYS A O 1
ATOM 641 N N . ALA A 1 83 ? 1.576 -1.211 3.783 1 97.96 83 ALA A N 1
ATOM 642 C CA . ALA A 1 83 ? 1.104 0.129 3.445 1 97.96 83 ALA A CA 1
ATOM 643 C C . ALA A 1 83 ? -0.22 0.435 4.139 1 97.96 83 ALA A C 1
ATOM 645 O O . ALA A 1 83 ? -0.417 1.538 4.655 1 97.96 83 ALA A O 1
ATOM 646 N N . ALA A 1 84 ? -1.086 -0.508 4.159 1 98.29 84 ALA A N 1
ATOM 647 C CA . ALA A 1 84 ? -2.372 -0.322 4.826 1 98.29 84 ALA A CA 1
ATOM 648 C C . ALA A 1 84 ? -2.189 -0.152 6.332 1 98.29 84 ALA A C 1
ATOM 650 O O . ALA A 1 84 ? -2.876 0.657 6.96 1 98.29 84 ALA A O 1
ATOM 651 N N . GLN A 1 85 ? -1.283 -0.86 6.938 1 98.32 85 GLN A N 1
ATOM 652 C CA . GLN A 1 85 ? -0.988 -0.724 8.361 1 98.32 85 GLN A CA 1
ATOM 653 C C . GLN A 1 85 ? -0.406 0.652 8.673 1 98.32 85 GLN A C 1
ATOM 655 O O . GLN A 1 85 ? -0.754 1.264 9.685 1 98.32 85 GLN A O 1
ATOM 660 N N . ASN A 1 86 ? 0.473 1.102 7.851 1 97.24 86 ASN A N 1
ATOM 661 C CA . ASN A 1 86 ? 1.016 2.445 8.026 1 97.24 86 ASN A CA 1
ATOM 662 C C . ASN A 1 86 ? -0.075 3.507 7.936 1 97.24 86 ASN A C 1
ATOM 664 O O . ASN A 1 86 ? -0.114 4.434 8.748 1 97.24 86 ASN A O 1
ATOM 668 N N . ALA A 1 87 ? -0.958 3.333 6.927 1 97.14 87 ALA A N 1
ATOM 669 C CA . ALA A 1 87 ? -2.057 4.285 6.788 1 97.14 87 ALA A CA 1
ATOM 670 C C . ALA A 1 87 ? -2.934 4.297 8.037 1 97.14 87 ALA A C 1
ATOM 672 O O . ALA A 1 87 ? -3.316 5.363 8.525 1 97.14 87 ALA A O 1
ATOM 673 N N . THR A 1 88 ? -3.227 3.15 8.587 1 97.15 88 THR A N 1
ATOM 674 C CA . THR A 1 88 ? -4.021 3.043 9.806 1 97.15 88 THR A CA 1
ATOM 675 C C . THR A 1 88 ? -3.36 3.806 10.951 1 97.15 88 THR A C 1
ATOM 677 O O . THR A 1 88 ? -4.031 4.529 11.69 1 97.15 88 THR A O 1
ATOM 680 N N . SER A 1 89 ? -2.072 3.638 11.072 1 96.18 89 SER A N 1
ATOM 681 C CA . SER A 1 89 ? -1.324 4.311 12.13 1 96.18 89 SER A CA 1
ATOM 682 C C . SER A 1 89 ? -1.372 5.826 11.963 1 96.18 89 SER A C 1
ATOM 684 O O . SER A 1 89 ? -1.61 6.555 12.928 1 96.18 89 SER A O 1
ATOM 686 N N . ILE A 1 90 ? -1.182 6.343 10.775 1 94.11 90 ILE A N 1
ATOM 687 C CA . ILE A 1 90 ? -1.158 7.776 10.504 1 94.11 90 ILE A CA 1
ATOM 688 C C . ILE A 1 90 ? -2.536 8.376 10.772 1 94.11 90 ILE A C 1
ATOM 690 O O . ILE A 1 90 ? -2.652 9.409 11.435 1 94.11 90 ILE A O 1
ATOM 694 N N . ILE A 1 91 ? -3.57 7.708 10.356 1 93.22 91 ILE A N 1
ATOM 695 C CA . ILE A 1 91 ? -4.924 8.237 10.484 1 93.22 91 ILE A CA 1
ATOM 696 C C . ILE A 1 91 ? -5.376 8.151 11.94 1 93.22 91 ILE A C 1
ATOM 698 O O . ILE A 1 91 ? -6.084 9.034 12.43 1 93.22 91 ILE A O 1
ATOM 702 N N . SER A 1 92 ? -4.997 7.102 12.623 1 92.82 92 SER A N 1
ATOM 703 C CA . SER A 1 92 ? -5.327 6.972 14.038 1 92.82 92 SER A CA 1
ATOM 704 C C . SER A 1 92 ? -4.756 8.131 14.848 1 92.82 92 SER A C 1
ATOM 706 O O . SER A 1 92 ? -5.359 8.564 15.832 1 92.82 92 SER A O 1
ATOM 708 N N . LYS A 1 93 ? -3.639 8.583 14.449 1 87.67 93 LYS A N 1
ATOM 709 C CA . LYS A 1 93 ? -3.054 9.732 15.135 1 87.67 93 LYS A CA 1
ATOM 710 C C . LYS A 1 93 ? -3.903 10.984 14.932 1 87.67 93 LYS A C 1
ATOM 712 O O . LYS A 1 93 ? -4.031 11.807 15.841 1 87.67 93 LYS A O 1
ATOM 717 N N . LEU A 1 94 ? -4.465 11.07 13.776 1 82.64 94 LEU A N 1
ATOM 718 C CA . LEU A 1 94 ? -5.356 12.192 13.499 1 82.64 94 LEU A CA 1
ATOM 719 C C . LEU A 1 94 ? -6.582 12.149 14.405 1 82.64 94 LEU A C 1
ATOM 721 O O . LEU A 1 94 ? -7.1 13.194 14.806 1 82.64 94 LEU A O 1
ATOM 725 N N . SER A 1 95 ? -7.03 10.995 14.708 1 83.71 95 SER A N 1
ATOM 726 C CA . SER A 1 95 ? -8.245 10.795 15.49 1 83.71 95 SER A CA 1
ATOM 727 C C . SER A 1 95 ? -8.059 11.264 16.929 1 83.71 95 SER A C 1
ATOM 729 O O . SER A 1 95 ? -9.034 11.425 17.667 1 83.71 95 SER A O 1
ATOM 731 N N . ARG A 1 96 ? -6.902 11.537 17.346 1 84.01 96 ARG A N 1
ATOM 732 C CA . ARG A 1 96 ? -6.629 11.943 18.721 1 84.01 96 ARG A CA 1
ATOM 733 C C . ARG A 1 96 ? -6.761 13.453 18.883 1 84.01 96 ARG A C 1
ATOM 735 O O . ARG A 1 96 ? -6.788 13.963 20.005 1 84.01 96 ARG A O 1
ATOM 742 N N . ARG A 1 97 ? -6.89 14.135 17.844 1 82.33 97 ARG A N 1
ATOM 743 C CA . ARG A 1 97 ? -7.078 15.581 17.897 1 82.33 97 ARG A CA 1
ATOM 744 C C . ARG A 1 97 ? -8.534 15.935 18.176 1 82.33 97 ARG A C 1
ATOM 746 O O . ARG A 1 97 ? -9.416 15.078 18.083 1 82.33 97 ARG A O 1
ATOM 75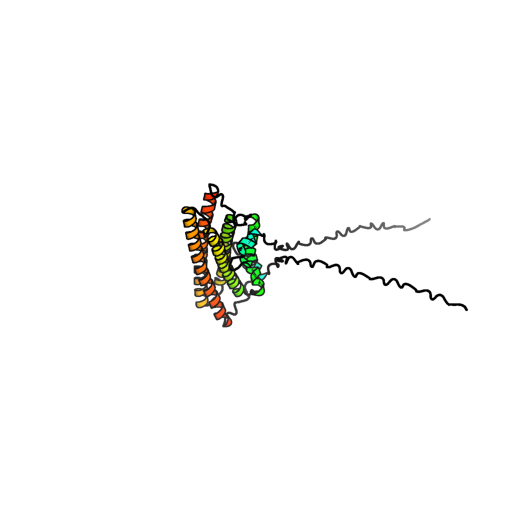3 N N . LYS A 1 98 ? -8.671 17.14 18.698 1 85.14 98 LYS A N 1
ATOM 754 C CA . LYS A 1 98 ? -10.032 17.637 18.873 1 85.14 98 LYS A CA 1
ATOM 755 C C . LYS A 1 98 ? -10.734 17.804 17.528 1 85.14 98 LYS A C 1
ATOM 757 O O . LYS A 1 98 ? -10.182 18.405 16.604 1 85.14 98 LYS A O 1
ATOM 762 N N . MET A 1 99 ? -11.831 17.146 17.451 1 84.74 99 MET A N 1
ATOM 763 C CA . MET A 1 99 ? -12.579 17.162 16.197 1 84.74 99 MET A CA 1
ATOM 764 C C . MET A 1 99 ? -14.071 17.342 16.456 1 84.74 99 MET A C 1
ATOM 766 O O . MET A 1 99 ? -14.549 17.082 17.562 1 84.74 99 MET A O 1
ATOM 770 N N . SER A 1 100 ? -14.722 17.931 15.479 1 87.88 100 SER A N 1
ATOM 771 C CA . SER A 1 100 ? -16.178 18 15.552 1 87.88 100 SER A CA 1
ATOM 772 C C . SER A 1 100 ? -16.796 16.606 15.578 1 87.88 100 SER A C 1
ATOM 774 O O . SER A 1 100 ? -16.121 15.616 15.289 1 87.88 100 SER A O 1
ATOM 776 N N . ALA A 1 101 ? -18.035 16.502 15.971 1 90.45 101 ALA A N 1
ATOM 777 C CA . ALA A 1 101 ? -18.75 15.229 15.994 1 90.45 101 ALA A CA 1
ATOM 778 C C . ALA A 1 101 ? -18.761 14.581 14.613 1 90.45 101 ALA A C 1
ATOM 780 O O . ALA A 1 101 ? -18.579 13.368 14.487 1 90.45 101 ALA A O 1
ATOM 781 N N . TYR A 1 102 ? -18.895 15.46 13.563 1 91.1 102 TYR A N 1
ATOM 782 C CA . TYR A 1 102 ? -18.905 14.971 12.19 1 91.1 102 TYR A CA 1
ATOM 783 C C . TYR A 1 102 ? -17.55 14.386 11.809 1 91.1 102 TYR A C 1
ATOM 785 O O . TYR A 1 102 ? -17.471 13.265 11.3 1 91.1 102 TYR A O 1
ATOM 793 N N . GLU A 1 103 ? -16.533 15.088 12.173 1 89.22 103 GLU A N 1
ATOM 794 C CA . GLU A 1 103 ? -15.183 14.627 11.861 1 89.22 103 GLU A CA 1
ATOM 795 C C . GLU A 1 103 ? -14.86 13.33 12.598 1 89.22 103 GLU A C 1
ATOM 797 O O . GLU A 1 103 ? -14.253 12.421 12.028 1 89.22 103 GLU A O 1
ATOM 802 N N . THR A 1 104 ? -15.235 13.236 13.824 1 90.77 104 THR A N 1
ATOM 803 C CA . THR A 1 104 ? -15.002 12.051 14.642 1 90.77 104 THR A CA 1
ATOM 804 C C . THR A 1 104 ? -15.68 10.829 14.03 1 90.77 104 THR A C 1
ATOM 806 O O . THR A 1 104 ? -15.092 9.746 13.98 1 90.77 104 THR A O 1
ATOM 809 N N . GLU A 1 105 ? -16.858 10.997 13.57 1 93.57 105 GLU A N 1
ATOM 810 C CA . GLU A 1 105 ? -17.605 9.902 12.959 1 93.57 105 GLU A CA 1
ATOM 811 C C . GLU A 1 105 ? -16.947 9.442 11.661 1 93.57 105 GLU A C 1
ATOM 813 O O . GLU A 1 105 ? -16.772 8.242 11.438 1 93.57 105 GLU A O 1
ATOM 818 N N . VAL A 1 106 ? -16.574 10.39 10.817 1 92.63 106 VAL A N 1
ATOM 819 C CA . VAL A 1 106 ? -15.981 10.083 9.519 1 92.63 106 VAL A CA 1
ATOM 820 C C . VAL A 1 106 ? -14.638 9.385 9.716 1 92.63 106 VAL A C 1
ATOM 822 O O . VAL A 1 106 ? -14.359 8.37 9.073 1 92.63 106 VAL A O 1
ATOM 825 N N . ILE A 1 107 ? -13.836 9.858 10.652 1 92.25 107 ILE A N 1
ATOM 826 C CA . ILE A 1 107 ? -12.524 9.274 10.907 1 92.25 107 ILE A CA 1
ATOM 827 C C . ILE A 1 107 ? -12.687 7.883 11.516 1 92.25 107 ILE A C 1
ATOM 829 O O . ILE A 1 107 ? -11.932 6.964 11.19 1 92.25 107 ILE A O 1
ATOM 833 N N . GLY A 1 108 ? -13.64 7.73 12.424 1 93.84 108 GLY A N 1
ATOM 834 C CA . GLY A 1 108 ? -13.94 6.417 12.972 1 93.84 108 GLY A CA 1
ATOM 835 C C . GLY A 1 108 ? -14.288 5.392 11.91 1 93.84 108 GLY A C 1
ATOM 836 O O . GLY A 1 108 ? -13.771 4.273 11.925 1 93.84 108 GLY A O 1
ATOM 837 N N . ASP A 1 109 ? -15.219 5.785 10.999 1 94.47 109 ASP A N 1
ATOM 838 C CA . ASP A 1 109 ? -15.594 4.907 9.894 1 94.47 109 ASP A CA 1
ATOM 839 C C . ASP A 1 109 ? -14.387 4.581 9.017 1 94.47 109 ASP A C 1
ATOM 841 O O . ASP A 1 109 ? -14.234 3.446 8.56 1 94.47 109 ASP A O 1
ATOM 845 N N . CYS A 1 110 ? -13.554 5.617 8.746 1 94.33 110 CYS A N 1
ATOM 846 C CA . CYS A 1 110 ? -12.343 5.423 7.956 1 94.33 110 CYS A CA 1
ATOM 847 C C . CYS A 1 110 ? -11.434 4.381 8.597 1 94.33 110 CYS A C 1
ATOM 849 O O . CYS A 1 110 ? -10.971 3.458 7.925 1 94.33 110 CYS A O 1
ATOM 851 N N . ILE A 1 111 ? -11.245 4.522 9.911 1 95.47 111 ILE A N 1
ATOM 852 C CA . ILE A 1 111 ? -10.367 3.605 10.63 1 95.47 111 ILE A CA 1
ATOM 853 C C . ILE A 1 111 ? -10.947 2.193 10.583 1 95.47 111 ILE A C 1
ATOM 855 O O . ILE A 1 111 ? -10.211 1.218 10.411 1 95.47 111 ILE A O 1
ATOM 859 N N . ASP A 1 112 ? -12.262 2.068 10.69 1 97.28 112 ASP A N 1
ATOM 860 C CA . ASP A 1 112 ? -12.908 0.761 10.601 1 97.28 112 ASP A CA 1
ATOM 861 C C . ASP A 1 112 ? -12.688 0.133 9.226 1 97.28 112 ASP A C 1
ATOM 863 O O . ASP A 1 112 ? -12.377 -1.055 9.123 1 97.28 112 ASP A O 1
ATOM 867 N N . ASP A 1 113 ? -12.873 0.914 8.193 1 97.6 113 ASP A N 1
ATOM 868 C CA . ASP A 1 113 ? -12.646 0.424 6.837 1 97.6 113 ASP A CA 1
ATOM 869 C C . ASP A 1 113 ? -11.187 0.021 6.636 1 97.6 113 ASP A C 1
ATOM 871 O O . ASP A 1 113 ? -10.9 -0.986 5.986 1 97.6 113 ASP A O 1
ATOM 875 N N . LEU A 1 114 ? -10.241 0.792 7.187 1 97.21 114 LEU A N 1
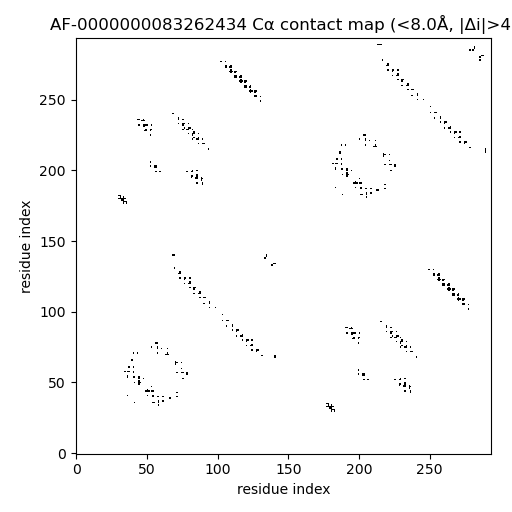ATOM 876 C CA . LEU A 1 114 ? -8.821 0.474 7.088 1 97.21 114 LEU A CA 1
ATOM 877 C C . LEU A 1 114 ? -8.507 -0.84 7.796 1 97.21 114 LEU A C 1
ATOM 879 O O . LEU A 1 114 ? -7.786 -1.683 7.258 1 97.21 114 LEU A O 1
ATOM 883 N N . LYS A 1 115 ? -9.085 -1.039 8.95 1 97.88 115 LYS A N 1
ATOM 884 C CA . LYS A 1 115 ? -8.867 -2.273 9.7 1 97.88 115 LYS A CA 1
ATOM 885 C C . LYS A 1 115 ? -9.416 -3.48 8.944 1 97.88 115 LYS A C 1
ATOM 887 O O . LYS A 1 115 ? -8.797 -4.546 8.933 1 97.88 115 LYS A O 1
ATOM 892 N N . ASP A 1 116 ? -10.58 -3.297 8.383 1 98.4 116 ASP A N 1
ATOM 893 C CA . ASP A 1 116 ? -11.142 -4.366 7.564 1 98.4 116 ASP A CA 1
ATOM 894 C C . ASP A 1 116 ? -10.231 -4.688 6.381 1 98.4 116 ASP A C 1
ATOM 896 O O . ASP A 1 116 ? -10.029 -5.857 6.046 1 98.4 116 ASP A O 1
ATOM 900 N N . SER A 1 117 ? -9.745 -3.621 5.732 1 98.38 117 SER A N 1
ATOM 901 C CA . SER A 1 117 ? -8.818 -3.816 4.622 1 98.38 117 SER A CA 1
ATOM 902 C C . SER A 1 117 ? -7.572 -4.573 5.069 1 98.38 117 SER A C 1
ATOM 904 O O . SER A 1 117 ? -7.101 -5.472 4.369 1 98.38 117 SER A O 1
ATOM 906 N N . VAL A 1 118 ? -6.994 -4.248 6.225 1 98.19 118 VAL A N 1
ATOM 907 C CA . VAL A 1 118 ? -5.823 -4.925 6.772 1 98.19 118 VAL A CA 1
ATOM 908 C C . VAL A 1 118 ? -6.132 -6.405 6.981 1 98.19 118 VAL A C 1
ATOM 910 O O . VAL A 1 118 ? -5.318 -7.269 6.646 1 98.19 118 VAL A O 1
ATOM 913 N N . ASP A 1 119 ? -7.314 -6.723 7.475 1 98.18 119 ASP A N 1
ATOM 914 C CA . ASP A 1 119 ? -7.71 -8.109 7.71 1 98.18 119 ASP A CA 1
ATOM 915 C C . ASP A 1 119 ? -7.798 -8.884 6.397 1 98.18 119 ASP A C 1
ATOM 917 O O . ASP A 1 119 ? -7.344 -10.027 6.314 1 98.18 119 ASP A O 1
ATOM 921 N N . GLU A 1 120 ? -8.385 -8.241 5.391 1 98.4 120 GLU A N 1
ATOM 922 C CA . GLU A 1 120 ? -8.482 -8.887 4.085 1 98.4 120 GLU A CA 1
ATOM 923 C C . GLU A 1 120 ? -7.1 -9.114 3.479 1 98.4 120 GLU A C 1
ATOM 925 O O . GLU A 1 120 ? -6.831 -10.178 2.917 1 98.4 120 GLU A O 1
ATOM 930 N N . LEU A 1 121 ? -6.223 -8.134 3.591 1 97.42 121 LEU A N 1
ATOM 931 C CA . LEU A 1 121 ? -4.87 -8.256 3.057 1 97.42 121 LEU A CA 1
ATOM 932 C C . LEU A 1 121 ? -4.094 -9.347 3.786 1 97.42 121 LEU A C 1
ATOM 934 O O . LEU A 1 121 ? -3.282 -10.049 3.179 1 97.42 121 LEU A O 1
ATOM 938 N N . ARG A 1 122 ? -4.325 -9.492 5.069 1 97.29 122 ARG A N 1
ATOM 939 C CA . ARG A 1 122 ? -3.69 -10.556 5.84 1 97.29 122 ARG A CA 1
ATOM 940 C C . ARG A 1 122 ? -4.134 -11.93 5.347 1 97.29 122 ARG A C 1
ATOM 942 O O . ARG A 1 122 ? -3.312 -12.835 5.192 1 97.29 122 ARG A O 1
ATOM 949 N N . ARG A 1 123 ? -5.4 -12.049 5.092 1 96.49 123 ARG A N 1
ATOM 950 C CA . ARG A 1 123 ? -5.91 -13.313 4.57 1 96.49 123 ARG A CA 1
ATOM 951 C C . ARG A 1 123 ? -5.31 -13.623 3.203 1 96.49 123 ARG A C 1
ATOM 953 O O . ARG A 1 123 ? -4.897 -14.755 2.942 1 96.49 123 ARG A O 1
ATOM 960 N N . ALA A 1 124 ? -5.258 -12.619 2.325 1 95.07 124 ALA A N 1
ATOM 961 C CA . ALA A 1 124 ? -4.649 -12.786 1.008 1 95.07 124 ALA A CA 1
ATOM 962 C C . ALA A 1 124 ? -3.184 -13.194 1.128 1 95.07 124 ALA A C 1
ATOM 964 O O . ALA A 1 124 ? -2.721 -14.087 0.414 1 95.07 124 ALA A O 1
ATOM 965 N N . SER A 1 125 ? -2.457 -12.55 2.053 1 92.51 125 SER A N 1
ATOM 966 C CA . SER A 1 125 ? -1.039 -12.837 2.244 1 92.51 125 SER A CA 1
ATOM 967 C C . SER A 1 125 ? -0.826 -14.261 2.747 1 92.51 125 SER A C 1
ATOM 969 O O . SER A 1 125 ? 0.112 -14.94 2.326 1 92.51 125 SER A O 1
ATOM 971 N N . THR A 1 126 ? -1.722 -14.749 3.627 1 91.07 126 THR A N 1
ATOM 972 C CA . THR A 1 126 ? -1.651 -16.107 4.156 1 91.07 126 THR A CA 1
ATOM 973 C C . THR A 1 126 ? -1.897 -17.131 3.052 1 91.07 126 THR A C 1
ATOM 975 O O . THR A 1 126 ? -1.242 -18.175 3.009 1 91.07 126 THR A O 1
ATOM 978 N N . ALA A 1 127 ? -2.813 -16.821 2.127 1 89.39 127 ALA A N 1
ATOM 979 C CA . ALA A 1 127 ? -3.102 -17.705 1.001 1 89.39 127 ALA A CA 1
ATOM 980 C C . ALA A 1 127 ? -1.875 -17.878 0.11 1 89.39 127 ALA A C 1
ATOM 982 O O . ALA A 1 127 ? -1.512 -19.001 -0.247 1 89.39 127 ALA A O 1
ATOM 983 N N . ILE A 1 128 ? -1.142 -16.834 -0.214 1 87.51 128 ILE A N 1
ATOM 984 C CA . ILE A 1 128 ? 0.036 -16.888 -1.073 1 87.51 128 ILE A CA 1
ATOM 985 C C . ILE A 1 128 ? 1.165 -17.625 -0.355 1 87.51 128 ILE A C 1
ATOM 987 O O . ILE A 1 128 ? 1.905 -18.393 -0.973 1 87.51 128 ILE A O 1
ATOM 991 N N . LYS A 1 129 ? 1.273 -17.371 0.941 1 85.73 129 LYS A N 1
ATOM 992 C CA . LYS A 1 129 ? 2.284 -18.061 1.737 1 85.73 129 LYS A CA 1
ATOM 993 C C . LYS A 1 129 ? 2.067 -19.571 1.713 1 85.73 129 LYS A C 1
ATOM 995 O O . LYS A 1 129 ? 3.029 -20.341 1.659 1 85.73 129 LYS A O 1
ATOM 1000 N N . SER A 1 130 ? 0.861 -19.95 1.724 1 85.84 130 SER A N 1
ATOM 1001 C CA . SER A 1 130 ? 0.551 -21.376 1.732 1 85.84 130 SER A CA 1
ATOM 1002 C C . SER A 1 130 ? 0.966 -22.039 0.423 1 85.84 130 SER A C 1
ATOM 1004 O O . SER A 1 130 ? 1.299 -23.226 0.401 1 85.84 130 SER A O 1
ATOM 1006 N N . LEU A 1 131 ? 0.969 -21.309 -0.662 1 83.34 131 LEU A N 1
ATOM 1007 C CA . LEU A 1 131 ? 1.405 -21.826 -1.954 1 83.34 131 LEU A CA 1
ATOM 1008 C C . LEU A 1 131 ? 2.917 -22.021 -1.979 1 83.34 131 LEU A C 1
ATOM 1010 O O . LEU A 1 131 ? 3.422 -22.913 -2.665 1 83.34 131 LEU A O 1
ATOM 1014 N N . SER A 1 132 ? 3.628 -21.089 -1.388 1 74.23 132 SER A N 1
ATOM 1015 C CA . SER A 1 132 ? 5.083 -21.201 -1.36 1 74.23 132 SER A CA 1
ATOM 1016 C C . SER A 1 132 ? 5.528 -22.417 -0.554 1 74.23 132 SER A C 1
ATOM 1018 O O . SER A 1 132 ? 6.538 -23.046 -0.876 1 74.23 132 SER A O 1
ATOM 1020 N N . ARG A 1 133 ? 4.872 -22.75 0.395 1 71.17 133 ARG A N 1
ATOM 1021 C CA . ARG A 1 133 ? 5.192 -23.914 1.216 1 71.17 133 ARG A CA 1
ATOM 1022 C C . ARG A 1 133 ? 4.88 -25.209 0.475 1 71.17 133 ARG A C 1
ATOM 1024 O O . ARG A 1 133 ? 5.563 -26.219 0.664 1 71.17 133 ARG A O 1
ATOM 1031 N N . SER A 1 134 ? 3.866 -25.083 -0.377 1 59.97 134 SER A N 1
ATOM 1032 C CA . SER A 1 134 ? 3.512 -26.27 -1.148 1 59.97 134 SER A CA 1
ATOM 1033 C C . SER A 1 134 ? 4.522 -26.528 -2.262 1 59.97 134 SER A C 1
ATOM 1035 O O . SER A 1 134 ? 4.804 -27.68 -2.597 1 59.97 134 SER A O 1
ATOM 1037 N N . LYS A 1 135 ? 5.033 -25.445 -3.073 1 55.89 135 LYS A N 1
ATOM 1038 C CA . LYS A 1 135 ? 5.988 -25.654 -4.158 1 55.89 135 LYS A CA 1
ATOM 1039 C C . LYS A 1 135 ? 7.372 -25.995 -3.615 1 55.89 135 LYS A C 1
ATOM 1041 O O . LYS A 1 135 ? 8.257 -26.408 -4.368 1 55.89 135 LYS A O 1
ATOM 1046 N N . ASP A 1 136 ? 8.057 -25.408 -2.641 1 47.46 136 ASP A N 1
ATOM 1047 C CA . ASP A 1 136 ? 9.199 -26.188 -2.173 1 47.46 136 ASP A CA 1
ATOM 1048 C C . ASP A 1 136 ? 8.946 -27.685 -2.337 1 47.46 136 ASP A C 1
ATOM 1050 O O . ASP A 1 136 ? 9.885 -28.461 -2.53 1 47.46 136 ASP A O 1
ATOM 1054 N N . VAL A 1 137 ? 7.831 -28.215 -2.592 1 39.67 137 VAL A N 1
ATOM 1055 C CA . VAL A 1 137 ? 7.624 -29.546 -3.152 1 39.67 137 VAL A CA 1
ATOM 1056 C C . VAL A 1 137 ? 7.575 -29.464 -4.676 1 39.67 137 VAL A C 1
ATOM 1058 O O . VAL A 1 137 ? 8.279 -30.205 -5.367 1 39.67 137 VAL A O 1
ATOM 1061 N N . ASP A 1 138 ? 6.559 -29.439 -5.678 1 36.7 138 ASP A N 1
ATOM 1062 C CA . ASP A 1 138 ? 6.554 -29.498 -7.137 1 36.7 138 ASP A CA 1
ATOM 1063 C C . ASP A 1 138 ? 6.636 -28.1 -7.744 1 36.7 138 ASP A C 1
ATOM 1065 O O . ASP A 1 138 ? 6.621 -27.946 -8.967 1 36.7 138 AS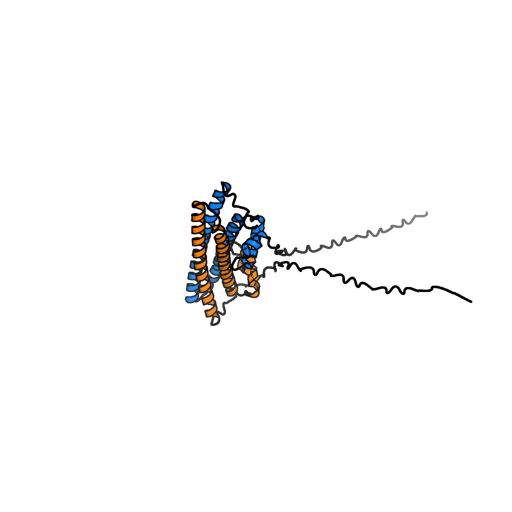P A O 1
ATOM 1069 N N . PHE A 1 139 ? 6.526 -27.011 -7.182 1 36.38 139 PHE A N 1
ATOM 1070 C CA . PHE A 1 139 ? 6.243 -25.756 -7.869 1 36.38 139 PHE A CA 1
ATOM 1071 C C . PHE A 1 139 ? 7.502 -25.202 -8.524 1 36.38 139 PHE A C 1
ATOM 1073 O O . PHE A 1 139 ? 8.286 -24.5 -7.881 1 36.38 139 PHE A O 1
ATOM 1080 N N . GLN A 1 140 ? 8.281 -26.056 -9.21 1 33.84 140 GLN A N 1
ATOM 1081 C CA . GLN A 1 140 ? 9.131 -25.472 -10.242 1 33.84 140 GLN A CA 1
ATOM 1082 C C . GLN A 1 140 ? 8.371 -24.43 -11.057 1 33.84 140 GLN A C 1
ATOM 1084 O O . GLN A 1 140 ? 7.557 -24.778 -11.914 1 33.84 140 GLN A O 1
ATOM 1089 N N . VAL A 1 141 ? 7.697 -23.497 -10.556 1 32.44 141 VAL A N 1
ATOM 1090 C CA . VAL A 1 141 ? 7.046 -22.4 -11.265 1 32.44 141 VAL A CA 1
ATOM 1091 C C . VAL A 1 141 ? 7.842 -22.052 -12.521 1 32.44 141 VAL A C 1
ATOM 1093 O O . VAL A 1 141 ? 9.046 -21.794 -12.449 1 32.44 141 VAL A O 1
ATOM 1096 N N . VAL A 1 142 ? 7.46 -22.412 -13.788 1 31.14 142 VAL A N 1
ATOM 1097 C CA . VAL A 1 142 ? 7.815 -22.229 -15.191 1 31.14 142 VAL A CA 1
ATOM 1098 C C . VAL A 1 142 ? 8.359 -20.819 -15.407 1 31.14 142 VAL A C 1
ATOM 1100 O O . VAL A 1 142 ? 7.731 -19.836 -15.007 1 31.14 142 VAL A O 1
ATOM 1103 N N . ASN A 1 143 ? 9.675 -20.637 -15.677 1 31.53 143 ASN A N 1
ATOM 1104 C CA . ASN A 1 143 ? 10.626 -19.669 -16.214 1 31.53 143 ASN A CA 1
ATOM 1105 C C . ASN A 1 143 ? 10.056 -18.935 -17.424 1 31.53 143 ASN A C 1
ATOM 1107 O O . ASN A 1 143 ? 10.747 -18.127 -18.047 1 31.53 143 ASN A O 1
ATOM 1111 N N . ILE A 1 144 ? 9.009 -19.468 -18.307 1 28.45 144 ILE A N 1
ATOM 1112 C CA . ILE A 1 144 ? 8.858 -19.303 -19.748 1 28.45 144 ILE A CA 1
ATOM 1113 C C . ILE A 1 144 ? 8.46 -17.863 -20.064 1 28.45 144 ILE A C 1
ATOM 1115 O O . ILE A 1 144 ? 8.795 -17.339 -21.129 1 28.45 144 ILE A O 1
ATOM 1119 N N . ILE A 1 145 ? 7.388 -17.277 -19.614 1 26.52 145 ILE A N 1
ATOM 1120 C CA . ILE A 1 145 ? 6.761 -16.422 -20.616 1 26.52 145 ILE A CA 1
ATOM 1121 C C . ILE A 1 145 ? 7.685 -15.254 -20.95 1 26.52 145 ILE A C 1
ATOM 1123 O O . ILE A 1 145 ? 7.36 -14.42 -21.798 1 26.52 145 ILE A O 1
ATOM 1127 N N . THR A 1 146 ? 8.712 -14.864 -20.206 1 24.17 146 THR A N 1
ATOM 1128 C CA . THR A 1 146 ? 9.282 -13.753 -20.961 1 24.17 146 THR A CA 1
ATOM 1129 C C . THR A 1 146 ? 10.243 -14.264 -22.031 1 24.17 146 THR A C 1
ATOM 1131 O O . THR A 1 146 ? 11.06 -13.503 -22.553 1 24.17 146 THR A O 1
ATOM 1134 N N . ALA A 1 147 ? 9.856 -15.416 -22.857 1 23.42 147 ALA A N 1
ATOM 1135 C CA . ALA A 1 147 ? 10.385 -15.362 -24.218 1 23.42 147 ALA A CA 1
ATOM 1136 C C . ALA A 1 147 ? 9.624 -14.345 -25.063 1 23.42 147 ALA A C 1
ATOM 1138 O O . ALA A 1 147 ? 8.416 -14.167 -24.893 1 23.42 147 ALA A O 1
ATOM 1139 N N . MET B 1 1 ? 60.991 22.205 -85.505 1 24.6 1 MET B N 1
ATOM 1140 C CA . MET B 1 1 ? 61.63 21.04 -84.9 1 24.6 1 MET B CA 1
ATOM 1141 C C . MET B 1 1 ? 61.039 20.748 -83.525 1 24.6 1 MET B C 1
ATOM 1143 O O . MET B 1 1 ? 60.964 19.59 -83.11 1 24.6 1 MET B O 1
ATOM 1147 N N . GLU B 1 2 ? 61.272 21.631 -82.486 1 29.76 2 GLU B N 1
ATOM 1148 C CA . GLU B 1 2 ? 61.307 21.089 -81.131 1 29.76 2 GLU B CA 1
ATOM 1149 C C . GLU B 1 2 ? 59.91 20.696 -80.658 1 29.76 2 GLU B C 1
ATOM 1151 O O . GLU B 1 2 ? 58.95 21.443 -80.854 1 29.76 2 GLU B O 1
ATOM 1156 N N . SER B 1 3 ? 59.731 19.446 -80.152 1 31.79 3 SER B N 1
ATOM 1157 C CA . SER B 1 3 ? 58.901 18.357 -79.648 1 31.79 3 SER B CA 1
ATOM 1158 C C . SER B 1 3 ? 58.254 18.726 -78.316 1 31.79 3 SER B C 1
ATOM 1160 O O . SER B 1 3 ? 57.415 17.984 -77.802 1 31.79 3 SER B O 1
ATOM 1162 N N . GLN B 1 4 ? 58.986 19.484 -77.485 1 28.43 4 GLN B N 1
ATOM 1163 C CA . GLN B 1 4 ? 58.928 19.009 -76.107 1 28.43 4 GLN B CA 1
ATOM 1164 C C . GLN B 1 4 ? 57.484 18.876 -75.632 1 28.43 4 GLN B C 1
ATOM 1166 O O . GLN B 1 4 ? 56.583 19.515 -76.18 1 28.43 4 GLN B O 1
ATOM 1171 N N . ILE B 1 5 ? 57.337 18.24 -74.284 1 30.85 5 ILE B N 1
ATOM 1172 C CA . ILE B 1 5 ? 56.865 17.259 -73.313 1 30.85 5 ILE B CA 1
ATOM 1173 C C . ILE B 1 5 ? 55.603 17.778 -72.628 1 30.85 5 ILE B C 1
ATOM 1175 O O . ILE B 1 5 ? 55.315 18.977 -72.668 1 30.85 5 ILE B O 1
ATOM 1179 N N . LEU B 1 6 ? 55.353 17.163 -71.384 1 30.88 6 LEU B N 1
ATOM 1180 C CA . LEU B 1 6 ? 54.468 16.348 -70.558 1 30.88 6 LEU B CA 1
ATOM 1181 C C . LEU B 1 6 ? 53.674 17.219 -69.591 1 30.88 6 LEU B C 1
ATOM 1183 O O . LEU B 1 6 ? 52.836 16.715 -68.84 1 30.88 6 LEU B O 1
ATOM 1187 N N . LYS B 1 7 ? 54.164 18.343 -69.016 1 36.07 7 LYS B N 1
ATOM 1188 C CA . LYS B 1 7 ? 53.945 18.489 -67.58 1 36.07 7 LYS B CA 1
ATOM 1189 C C . LYS B 1 7 ? 52.455 18.515 -67.25 1 36.07 7 LYS B C 1
ATOM 1191 O O . LYS B 1 7 ? 51.766 19.494 -67.542 1 36.07 7 LYS B O 1
ATOM 1196 N N . SER B 1 8 ? 51.738 17.357 -67.285 1 40.94 8 SER B N 1
ATOM 1197 C CA . SER B 1 8 ? 50.371 17.141 -66.824 1 40.94 8 SER B CA 1
ATOM 1198 C C . SER B 1 8 ? 50.248 17.384 -65.324 1 40.94 8 SER B C 1
ATOM 1200 O O . SER B 1 8 ? 50.667 16.551 -64.518 1 40.94 8 SER B O 1
ATOM 1202 N N . SER B 1 9 ? 50.801 18.445 -64.641 1 38.67 9 SER B N 1
ATOM 1203 C CA . SER B 1 9 ? 50.573 18.495 -63.2 1 38.67 9 SER B CA 1
ATOM 1204 C C . SER B 1 9 ? 49.102 18.273 -62.865 1 38.67 9 SER B C 1
ATOM 1206 O O . SER B 1 9 ? 48.233 19 -63.351 1 38.67 9 SER B O 1
ATOM 1208 N N . LEU B 1 10 ? 48.685 16.964 -62.583 1 35.74 10 LEU B N 1
ATOM 1209 C CA . LEU B 1 10 ? 47.497 16.421 -61.934 1 35.74 10 LEU B CA 1
ATOM 1210 C C . LEU B 1 10 ? 47.234 17.123 -60.606 1 35.74 10 LEU B C 1
ATOM 1212 O O . LEU B 1 10 ? 48.058 17.059 -59.691 1 35.74 10 LEU B O 1
ATOM 1216 N N . THR B 1 11 ? 46.647 18.286 -60.603 1 36.3 11 THR B N 1
ATOM 1217 C CA . THR B 1 11 ? 46.13 18.968 -59.422 1 36.3 11 THR B CA 1
ATOM 1218 C C . THR B 1 11 ? 45.269 18.026 -58.587 1 36.3 11 THR B C 1
ATOM 1220 O O . THR B 1 11 ? 44.233 17.546 -59.052 1 36.3 11 THR B O 1
ATOM 1223 N N . LEU B 1 12 ? 45.87 17.116 -57.71 1 37.51 12 LEU B N 1
ATOM 1224 C CA . LEU B 1 12 ? 45.263 16.352 -56.626 1 37.51 12 LEU B CA 1
ATOM 1225 C C . LEU B 1 12 ? 44.371 17.241 -55.766 1 37.51 12 LEU B C 1
ATOM 1227 O O . LEU B 1 12 ? 44.853 18.186 -55.136 1 37.51 12 LEU B O 1
ATOM 1231 N N . PHE B 1 13 ? 43.093 17.455 -56.102 1 37.62 13 PHE B N 1
ATOM 1232 C CA . PHE B 1 13 ? 41.995 18.003 -55.314 1 37.62 13 PHE B CA 1
ATOM 1233 C C . PHE B 1 13 ? 41.863 17.269 -53.985 1 37.62 13 PHE B C 1
ATOM 1235 O O . PHE B 1 13 ? 41.573 16.071 -53.958 1 37.62 13 PHE B O 1
ATOM 1242 N N . PHE B 1 14 ? 42.631 17.645 -52.921 1 36.34 14 PHE B N 1
ATOM 1243 C CA . PHE B 1 14 ? 42.508 17.264 -51.519 1 36.34 14 PHE B CA 1
ATOM 1244 C C . PHE B 1 14 ? 41.069 17.415 -51.041 1 36.34 14 PHE B C 1
ATOM 1246 O O . PHE B 1 14 ? 40.568 18.534 -50.906 1 36.34 14 PHE B O 1
ATOM 1253 N N . PHE B 1 15 ? 40.071 16.527 -51.423 1 38.9 15 PHE B N 1
ATOM 1254 C CA . PHE B 1 15 ? 38.775 16.414 -50.766 1 38.9 15 PHE B CA 1
ATOM 1255 C C . PHE B 1 15 ? 38.945 16.211 -49.265 1 38.9 15 PHE B C 1
ATOM 1257 O O . PHE B 1 15 ? 39.527 15.215 -48.83 1 38.9 15 PHE B O 1
ATOM 1264 N N . PHE B 1 16 ? 38.948 17.238 -48.381 1 38.48 16 PHE B N 1
ATOM 1265 C CA . PHE B 1 16 ? 38.846 17.299 -46.928 1 38.48 16 PHE B CA 1
ATOM 1266 C C . PHE B 1 16 ? 37.607 16.558 -46.441 1 38.48 16 PHE B C 1
ATOM 1268 O O . PHE B 1 16 ? 36.48 16.998 -46.679 1 38.48 16 PHE B O 1
ATOM 1275 N N . ILE B 1 17 ? 37.643 15.226 -46.338 1 39.44 17 ILE B N 1
ATOM 1276 C CA . ILE B 1 17 ? 36.67 14.393 -45.641 1 39.44 17 ILE B CA 1
ATOM 1277 C C . ILE B 1 17 ? 36.487 14.9 -44.212 1 39.44 17 ILE B C 1
ATOM 1279 O O . ILE B 1 17 ? 37.429 14.886 -43.416 1 39.44 17 ILE B O 1
ATOM 1283 N N . ILE B 1 18 ? 35.566 15.855 -43.99 1 40.48 18 ILE B N 1
ATOM 1284 C CA . ILE B 1 18 ? 35.101 16.269 -42.671 1 40.48 18 ILE B CA 1
ATOM 1285 C C . ILE B 1 18 ? 34.566 15.058 -41.909 1 40.48 18 ILE B C 1
ATOM 1287 O O . ILE B 1 18 ? 33.575 14.448 -42.317 1 40.48 18 ILE B O 1
ATOM 1291 N N . LEU B 1 19 ? 35.442 14.244 -41.242 1 40.11 19 LEU B N 1
ATOM 1292 C CA . LEU B 1 19 ? 35.078 13.252 -40.236 1 40.11 19 LEU B CA 1
ATOM 1293 C C . LEU B 1 19 ? 34.195 13.87 -39.157 1 40.11 19 LEU B C 1
ATOM 1295 O O . LEU B 1 19 ? 34.662 14.688 -38.36 1 40.11 19 LEU B O 1
ATOM 1299 N N . THR B 1 20 ? 32.954 14.16 -39.491 1 40.77 20 THR B N 1
ATOM 1300 C CA . THR B 1 20 ? 32.009 14.469 -38.424 1 40.77 20 THR B CA 1
ATOM 1301 C C . THR B 1 20 ? 31.956 13.336 -37.404 1 40.77 20 THR B C 1
ATOM 1303 O O . THR B 1 20 ? 31.742 12.177 -37.765 1 40.77 20 THR B O 1
ATOM 1306 N N . THR B 1 21 ? 32.809 13.39 -36.416 1 42.81 21 THR B N 1
ATOM 1307 C CA . THR B 1 21 ? 32.712 12.574 -35.21 1 42.81 21 THR B CA 1
ATOM 1308 C C . THR B 1 21 ? 31.304 12.637 -34.627 1 42.81 21 THR B C 1
ATOM 1310 O O . THR B 1 21 ? 30.783 13.723 -34.364 1 42.81 21 THR B O 1
ATOM 1313 N N . PHE B 1 22 ? 30.39 11.74 -35.077 1 42 22 PHE B N 1
ATOM 1314 C CA . PHE B 1 22 ? 29.156 11.478 -34.345 1 42 22 PHE B CA 1
ATOM 1315 C C . PHE B 1 22 ? 29.451 11.151 -32.886 1 42 22 PHE B C 1
ATOM 1317 O O . PHE B 1 22 ? 30.162 10.188 -32.592 1 42 22 PHE B O 1
ATOM 1324 N N . THR B 1 23 ? 29.566 12.165 -32.023 1 44.41 23 THR B N 1
ATOM 1325 C CA . THR B 1 23 ? 29.615 11.919 -30.586 1 44.41 23 THR B CA 1
ATOM 1326 C C . THR B 1 23 ? 28.347 11.213 -30.115 1 44.41 23 THR B C 1
ATOM 1328 O O . THR B 1 23 ? 27.242 11.571 -30.526 1 44.41 23 THR B O 1
ATOM 1331 N N . PRO B 1 24 ? 28.429 9.949 -29.797 1 41.73 24 PRO B N 1
ATOM 1332 C CA . PRO B 1 24 ? 27.268 9.303 -29.181 1 41.73 24 PRO B CA 1
ATOM 1333 C C . PRO B 1 24 ? 26.728 10.08 -27.982 1 41.73 24 PRO B C 1
ATOM 1335 O O . PRO B 1 24 ? 27.501 10.689 -27.237 1 41.73 24 PRO B O 1
ATOM 1338 N N . SER B 1 25 ? 25.536 10.679 -28.133 1 39.04 25 SER B N 1
ATOM 1339 C CA . SER B 1 25 ? 24.808 11.262 -27.011 1 39.04 25 SER B CA 1
ATOM 1340 C C . SER B 1 25 ? 24.653 10.26 -25.872 1 39.04 25 SER B C 1
ATOM 1342 O O . SER B 1 25 ? 24.245 9.118 -26.093 1 39.04 25 SER B O 1
ATOM 1344 N N . ALA B 1 26 ? 25.376 10.303 -24.764 1 35.19 26 ALA B N 1
ATOM 1345 C CA . ALA B 1 26 ? 25.167 9.554 -23.527 1 35.19 26 ALA B CA 1
ATOM 1346 C C . ALA B 1 26 ? 23.718 9.659 -23.06 1 35.19 26 ALA B C 1
ATOM 1348 O O . ALA B 1 26 ? 23.127 10.74 -23.09 1 35.19 26 ALA B O 1
ATOM 1349 N N . VAL B 1 27 ? 22.891 8.681 -23.32 1 33.62 27 VAL B N 1
ATOM 1350 C CA . VAL B 1 27 ? 21.614 8.551 -22.625 1 33.62 27 VAL B CA 1
ATOM 1351 C C . VAL B 1 27 ? 21.821 8.744 -21.124 1 33.62 27 VAL B C 1
ATOM 1353 O O . VAL B 1 27 ? 22.789 8.236 -20.554 1 33.62 27 VAL B O 1
ATOM 1356 N N . ALA B 1 28 ? 21.509 9.931 -20.57 1 33.35 28 ALA B N 1
ATOM 1357 C CA . ALA B 1 28 ? 21.435 10.198 -19.136 1 33.35 28 ALA B CA 1
ATOM 1358 C C . ALA B 1 28 ? 20.618 9.126 -18.42 1 33.35 28 ALA B C 1
ATOM 1360 O O . ALA B 1 28 ? 19.49 8.826 -18.819 1 33.35 28 ALA B O 1
ATOM 1361 N N . SER B 1 29 ? 21.28 8.148 -17.931 1 31.71 29 SER B N 1
ATOM 1362 C CA . SER B 1 29 ? 20.612 7.284 -16.963 1 31.71 29 SER B CA 1
ATOM 1363 C C . SER B 1 29 ? 19.901 8.102 -15.89 1 31.71 29 SER B C 1
ATOM 1365 O O . SER B 1 29 ? 20.511 8.961 -15.251 1 31.71 29 SER B O 1
ATOM 1367 N N . SER B 1 30 ? 18.667 8.539 -16.154 1 32.54 30 SER B N 1
ATOM 1368 C CA . SER B 1 30 ? 17.926 9.139 -15.05 1 32.54 30 SER B CA 1
ATOM 1369 C C . SER B 1 30 ? 18.163 8.382 -13.748 1 32.54 30 SER B C 1
ATOM 1371 O O . SER B 1 30 ? 17.8 7.21 -13.631 1 32.54 30 SER B O 1
ATOM 1373 N N . SER B 1 31 ? 19.338 8.497 -13.264 1 33.77 31 SER B N 1
ATOM 1374 C CA . SER B 1 31 ? 19.525 8.056 -11.886 1 33.77 31 SER B CA 1
ATOM 1375 C C . SER B 1 31 ? 18.339 8.45 -11.013 1 33.77 31 SER B C 1
ATOM 1377 O O . SER B 1 31 ? 17.971 9.625 -10.95 1 33.77 31 SER B O 1
ATOM 1379 N N . SER B 1 32 ? 17.289 7.683 -11.004 1 37.62 32 SER B N 1
ATOM 1380 C CA . SER B 1 32 ? 16.245 7.956 -10.021 1 37.62 32 SER B CA 1
ATOM 1381 C C . SER B 1 32 ? 16.841 8.423 -8.697 1 37.62 32 SER B C 1
ATOM 1383 O O . SER B 1 32 ? 17.535 7.662 -8.02 1 37.62 32 SER B O 1
ATOM 1385 N N . THR B 1 33 ? 17.522 9.493 -8.659 1 38.89 33 THR B N 1
ATOM 1386 C CA . THR B 1 33 ? 17.999 10.172 -7.458 1 38.89 33 THR B CA 1
ATOM 1387 C C . THR B 1 33 ? 16.993 10.027 -6.32 1 38.89 33 THR B C 1
ATOM 1389 O O . THR B 1 33 ? 15.827 10.402 -6.463 1 38.89 33 THR B O 1
ATOM 1392 N N . VAL B 1 34 ? 17.118 8.905 -5.654 1 46.89 34 VAL B N 1
ATOM 1393 C CA . VAL B 1 34 ? 16.293 8.778 -4.457 1 46.89 34 VAL B CA 1
ATOM 1394 C C . VAL B 1 34 ? 16.258 10.109 -3.71 1 46.89 34 VAL B C 1
ATOM 1396 O O . VAL B 1 34 ? 17.295 10.602 -3.259 1 46.89 34 VAL B O 1
ATOM 1399 N N . ARG B 1 35 ? 15.601 11.129 -3.977 1 60.54 35 ARG B N 1
ATOM 1400 C CA . ARG B 1 35 ? 15.392 12.382 -3.26 1 60.54 35 ARG B CA 1
ATOM 1401 C C . ARG B 1 35 ? 15.219 12.136 -1.765 1 60.54 35 ARG B C 1
ATOM 1403 O O . ARG B 1 35 ? 14.576 11.165 -1.361 1 60.54 35 ARG B O 1
ATOM 1410 N N . PRO B 1 36 ? 16.163 12.833 -0.938 1 79.33 36 PRO B N 1
ATOM 1411 C CA . PRO B 1 36 ? 16.01 12.702 0.513 1 79.33 36 PRO B CA 1
ATOM 1412 C C . PRO B 1 36 ? 14.562 12.861 0.971 1 79.33 36 PRO B C 1
ATOM 1414 O O . PRO B 1 36 ? 13.811 13.651 0.393 1 79.33 36 PRO B O 1
ATOM 1417 N N . VAL B 1 37 ? 14.312 12.029 1.853 1 88.83 37 VAL B N 1
ATOM 1418 C CA . VAL B 1 37 ? 12.975 12.087 2.435 1 88.83 37 VAL B CA 1
ATOM 1419 C C . VAL B 1 37 ? 12.785 13.416 3.162 1 88.83 37 VAL B C 1
ATOM 1421 O O . VAL B 1 37 ? 13.623 13.811 3.976 1 88.83 37 VAL B O 1
ATOM 1424 N N . LYS B 1 38 ? 11.766 14.175 2.873 1 92.17 38 LYS B N 1
ATOM 1425 C CA . LYS B 1 38 ? 11.457 15.441 3.53 1 92.17 38 LYS B CA 1
ATOM 1426 C C . LYS B 1 38 ? 11.194 15.238 5.019 1 92.17 38 LYS B C 1
ATOM 1428 O O . LYS B 1 38 ? 10.565 14.255 5.415 1 92.17 38 LYS B O 1
ATOM 1433 N N . PRO B 1 39 ? 11.605 16.153 5.92 1 92.13 39 PRO B N 1
ATOM 1434 C CA . PRO B 1 39 ? 11.488 15.997 7.372 1 92.13 39 PRO B CA 1
ATOM 1435 C C . PRO B 1 39 ? 10.05 15.749 7.824 1 92.13 39 PRO B C 1
ATOM 1437 O O . PRO B 1 39 ? 9.814 14.938 8.724 1 92.13 39 PRO B O 1
ATOM 1440 N N . HIS B 1 40 ? 9.081 16.403 7.235 1 91.06 40 HIS B N 1
ATOM 1441 C CA . HIS B 1 40 ? 7.703 16.235 7.683 1 91.06 40 HIS B CA 1
ATOM 1442 C C . HIS B 1 40 ? 7.183 14.84 7.352 1 91.06 40 HIS B C 1
ATOM 1444 O O . HIS B 1 40 ? 6.353 14.293 8.082 1 91.06 40 HIS B O 1
ATOM 1450 N N . ILE B 1 41 ? 7.678 14.28 6.282 1 94.24 41 ILE B N 1
ATOM 1451 C CA . ILE B 1 41 ? 7.321 12.908 5.94 1 94.24 41 ILE B CA 1
ATOM 1452 C C . ILE B 1 41 ? 7.98 11.943 6.923 1 94.24 41 ILE B C 1
ATOM 1454 O O . ILE B 1 41 ? 7.332 11.022 7.426 1 94.24 41 ILE B O 1
ATOM 1458 N N . ARG B 1 42 ? 9.253 12.189 7.231 1 94.73 42 ARG B N 1
ATOM 1459 C CA . ARG B 1 42 ? 9.956 11.357 8.202 1 94.73 42 ARG B CA 1
ATOM 1460 C C . ARG B 1 42 ? 9.256 11.387 9.557 1 94.73 42 ARG B C 1
ATOM 1462 O O . ARG B 1 42 ? 9.086 10.347 10.196 1 94.73 42 ARG B O 1
ATOM 1469 N N . LYS B 1 43 ? 8.822 12.47 9.985 1 93.31 43 LYS B N 1
ATOM 1470 C CA . LYS B 1 43 ? 8.139 12.627 11.265 1 93.31 43 LYS B CA 1
ATOM 1471 C C . LYS B 1 43 ? 6.824 11.853 11.286 1 93.31 43 LYS B C 1
ATOM 1473 O O . LYS B 1 43 ? 6.484 11.224 12.29 1 93.31 43 LYS B O 1
ATOM 1478 N N . ALA B 1 44 ? 6.114 11.903 10.189 1 93.33 44 ALA B N 1
ATOM 1479 C CA . ALA B 1 44 ? 4.828 11.215 10.1 1 93.33 44 ALA B CA 1
ATOM 1480 C C . ALA B 1 44 ? 5.017 9.701 10.076 1 93.33 44 ALA B C 1
ATOM 1482 O O . ALA B 1 44 ? 4.184 8.957 10.599 1 93.33 44 ALA B O 1
ATOM 1483 N N . CYS B 1 45 ? 6.143 9.329 9.512 1 95.43 45 CYS B N 1
ATOM 1484 C CA . CYS B 1 45 ? 6.336 7.908 9.243 1 95.43 45 CYS B CA 1
ATOM 1485 C C . CYS B 1 45 ? 7.072 7.231 10.393 1 95.43 45 CYS B C 1
ATOM 1487 O O . CYS B 1 45 ? 6.977 6.014 10.565 1 95.43 45 CYS B O 1
ATOM 1489 N N . LYS B 1 46 ? 7.767 7.946 11.222 1 95.78 46 LYS B N 1
ATOM 1490 C CA . LYS B 1 46 ? 8.622 7.403 12.273 1 95.78 46 LYS B CA 1
ATOM 1491 C C . LYS B 1 46 ? 7.833 6.49 13.207 1 95.78 46 LYS B C 1
ATOM 1493 O O . LYS B 1 46 ? 8.276 5.384 13.522 1 95.78 46 LYS B O 1
ATOM 1498 N N . PRO B 1 47 ? 6.646 6.886 13.571 1 94.84 47 PRO B N 1
ATOM 1499 C CA . PRO B 1 47 ? 5.954 6.032 14.539 1 94.84 47 PRO B CA 1
ATOM 1500 C C . PRO B 1 47 ? 5.17 4.902 13.874 1 94.84 47 PRO B C 1
ATOM 1502 O O . PRO B 1 47 ? 4.464 4.153 14.554 1 94.84 47 PRO B O 1
ATOM 1505 N N . THR B 1 48 ? 5.172 4.782 12.585 1 95.91 48 THR B N 1
ATOM 1506 C CA . THR B 1 48 ? 4.442 3.716 11.906 1 95.91 48 THR B CA 1
ATOM 1507 C C . THR B 1 48 ? 5.168 2.382 12.057 1 95.91 48 THR B C 1
ATOM 1509 O O . THR B 1 48 ? 6.372 2.351 12.321 1 95.91 48 THR B O 1
ATOM 1512 N N . PRO B 1 49 ? 4.428 1.265 11.874 1 97.34 49 PRO B N 1
ATOM 1513 C CA . PRO B 1 49 ? 5.072 -0.04 12.036 1 97.34 49 PRO B CA 1
ATOM 1514 C C . PRO B 1 49 ? 6.126 -0.314 10.965 1 97.34 49 PRO B C 1
ATOM 1516 O O . PRO B 1 49 ? 7.07 -1.072 11.203 1 97.34 49 PRO B O 1
ATOM 1519 N N . TYR B 1 50 ? 6.028 0.301 9.867 1 96.92 50 TYR B N 1
ATOM 1520 C CA . TYR B 1 50 ? 6.962 0.072 8.77 1 96.92 50 TYR B CA 1
ATOM 1521 C C . TYR B 1 50 ? 7.45 1.391 8.185 1 96.92 50 TYR B C 1
ATOM 1523 O O . TYR B 1 50 ? 7.088 1.751 7.062 1 96.92 50 TYR B O 1
ATOM 1531 N N . PRO B 1 51 ? 8.38 2.086 8.864 1 97.16 51 PRO B N 1
ATOM 1532 C CA . PRO B 1 51 ? 8.746 3.468 8.548 1 97.16 51 PRO B CA 1
ATOM 1533 C C . PRO B 1 51 ? 9.461 3.597 7.205 1 97.16 51 PRO B C 1
ATOM 1535 O O . PRO B 1 51 ? 9.256 4.576 6.483 1 97.16 51 PRO B O 1
ATOM 1538 N N . ARG B 1 52 ? 10.272 2.621 6.832 1 96.08 52 ARG B N 1
ATOM 1539 C CA . ARG B 1 52 ? 11.009 2.724 5.577 1 96.08 52 ARG B CA 1
ATOM 1540 C C . ARG B 1 52 ? 10.063 2.676 4.381 1 96.08 52 ARG B C 1
ATOM 1542 O O . ARG B 1 52 ? 10.204 3.458 3.439 1 96.08 52 ARG B O 1
ATOM 1549 N N . LEU B 1 53 ? 9.112 1.748 4.414 1 96.32 53 LEU B N 1
ATOM 1550 C CA . LEU B 1 53 ? 8.127 1.684 3.34 1 96.32 53 LEU B CA 1
ATOM 1551 C C . LEU B 1 53 ? 7.265 2.942 3.318 1 96.32 53 LEU B C 1
ATOM 1553 O O . LEU B 1 53 ? 6.952 3.466 2.247 1 96.32 53 LEU B O 1
ATOM 1557 N N . CYS B 1 54 ? 6.887 3.4 4.549 1 96.41 54 CYS B N 1
ATOM 1558 C CA . CYS B 1 54 ? 6.102 4.623 4.676 1 96.41 54 CYS B CA 1
ATOM 1559 C C . CYS B 1 54 ? 6.816 5.8 4.023 1 96.41 54 CYS B C 1
ATOM 1561 O O . CYS B 1 54 ? 6.241 6.491 3.18 1 96.41 54 CYS B O 1
ATOM 1563 N N . GLU B 1 55 ? 8.074 6.031 4.358 1 96.41 55 GLU B N 1
ATOM 1564 C CA . GLU B 1 55 ? 8.861 7.135 3.817 1 96.41 55 GLU B CA 1
ATOM 1565 C C . GLU B 1 55 ? 8.993 7.027 2.3 1 96.41 55 GLU B C 1
ATOM 1567 O O . GLU B 1 55 ? 8.818 8.016 1.585 1 96.41 55 GLU B O 1
ATOM 1572 N N . THR B 1 56 ? 9.285 5.865 1.859 1 95.07 56 THR B N 1
ATOM 1573 C CA . THR B 1 56 ? 9.489 5.629 0.434 1 95.07 56 THR B CA 1
ATOM 1574 C C . THR B 1 56 ? 8.207 5.904 -0.348 1 95.07 56 THR B C 1
ATOM 1576 O O . THR B 1 56 ? 8.232 6.598 -1.367 1 95.07 56 THR B O 1
ATOM 1579 N N . ALA B 1 57 ? 7.076 5.437 0.12 1 95.93 57 ALA B N 1
ATOM 1580 C CA . ALA B 1 57 ? 5.801 5.602 -0.573 1 95.93 57 ALA B CA 1
ATOM 1581 C C . ALA B 1 57 ? 5.353 7.061 -0.557 1 95.93 57 ALA B C 1
ATOM 1583 O O . ALA B 1 57 ? 4.951 7.604 -1.588 1 95.93 57 ALA B O 1
ATOM 1584 N N . LEU B 1 58 ? 5.558 7.756 0.588 1 95.22 58 LEU B N 1
ATOM 1585 C CA . LEU B 1 58 ? 5.016 9.103 0.722 1 95.22 58 LEU B CA 1
ATOM 1586 C C . LEU B 1 58 ? 5.936 10.127 0.066 1 95.22 58 LEU B C 1
ATOM 1588 O O . LEU B 1 58 ? 5.512 11.244 -0.24 1 95.22 58 LEU B O 1
ATOM 1592 N N . SER B 1 59 ? 7.207 9.73 -0.149 1 94.48 59 SER B N 1
ATOM 1593 C CA . SER B 1 59 ? 8.127 10.631 -0.837 1 94.48 59 SER B CA 1
ATOM 1594 C C . SER B 1 59 ? 7.673 10.897 -2.268 1 94.48 59 SER B C 1
ATOM 1596 O O . SER B 1 59 ? 7.986 11.944 -2.839 1 94.48 59 SER B O 1
ATOM 1598 N N . LEU B 1 60 ? 6.867 9.986 -2.84 1 94.55 60 LEU B N 1
ATOM 1599 C CA . LEU B 1 60 ? 6.321 10.18 -4.178 1 94.55 60 LEU B CA 1
ATOM 1600 C C . LEU B 1 60 ? 5.284 11.299 -4.185 1 94.55 60 LEU B C 1
ATOM 1602 O O . LEU B 1 60 ? 4.924 11.811 -5.247 1 94.55 60 LEU B O 1
ATOM 1606 N N . TYR B 1 61 ? 4.832 11.678 -2.984 1 91.18 61 TYR B N 1
ATOM 1607 C CA . TYR B 1 61 ? 3.806 12.705 -2.842 1 91.18 61 TYR B CA 1
ATOM 1608 C C . TYR B 1 61 ? 4.369 13.946 -2.159 1 91.18 61 TYR B C 1
ATOM 1610 O O . TYR B 1 61 ? 3.614 14.777 -1.647 1 91.18 61 TYR B O 1
ATOM 1618 N N . ALA B 1 62 ? 5.62 14.077 -2.059 1 91.02 62 ALA B N 1
ATOM 1619 C CA . ALA B 1 62 ? 6.292 15.109 -1.275 1 91.02 62 ALA B CA 1
ATOM 1620 C C . ALA B 1 62 ? 5.865 16.504 -1.723 1 91.02 62 ALA B C 1
ATOM 1622 O O . ALA B 1 62 ? 5.699 17.405 -0.897 1 91.02 62 ALA B O 1
ATOM 1623 N N . SER B 1 63 ? 5.661 16.691 -2.969 1 87.46 63 SER B N 1
ATOM 1624 C CA . SER B 1 63 ? 5.293 18.011 -3.471 1 87.46 63 SER B CA 1
ATOM 1625 C C . SER B 1 63 ? 3.857 18.365 -3.097 1 87.46 63 SER B C 1
ATOM 1627 O O . SER B 1 63 ? 3.504 19.543 -3.014 1 87.46 63 SER B O 1
ATOM 1629 N N . GLN B 1 64 ? 3.055 17.347 -2.849 1 84.64 64 GLN B N 1
ATOM 1630 C CA . GLN B 1 64 ? 1.644 17.554 -2.539 1 84.64 64 GLN B CA 1
ATOM 1631 C C . GLN B 1 64 ? 1.418 17.633 -1.031 1 84.64 64 GLN B C 1
ATOM 1633 O O . GLN B 1 64 ? 0.356 18.065 -0.579 1 84.64 64 GLN B O 1
ATOM 1638 N N . THR B 1 65 ? 2.312 17.047 -0.252 1 81.31 65 THR B N 1
ATOM 1639 C CA . THR B 1 65 ? 2.104 16.949 1.188 1 81.31 65 THR B CA 1
ATOM 1640 C C . THR B 1 65 ? 2.824 18.081 1.916 1 81.31 65 THR B C 1
ATOM 1642 O O . THR B 1 65 ? 3.104 17.977 3.112 1 81.31 65 THR B O 1
ATOM 1645 N N . LYS B 1 66 ? 2.822 19.128 1.551 1 75.81 66 LYS B N 1
ATOM 1646 C CA . LYS B 1 66 ? 3.483 20.167 2.334 1 75.81 66 LYS B CA 1
ATOM 1647 C C . LYS B 1 66 ? 3.306 19.925 3.83 1 75.81 66 LYS B C 1
ATOM 1649 O O . LYS B 1 66 ? 3.023 18.803 4.253 1 75.81 66 LYS B O 1
ATOM 1654 N N . ARG B 1 67 ? 3.771 20.512 4.884 1 69.36 67 ARG B N 1
ATOM 1655 C CA . ARG B 1 67 ? 3.709 20.356 6.333 1 69.36 67 ARG B CA 1
A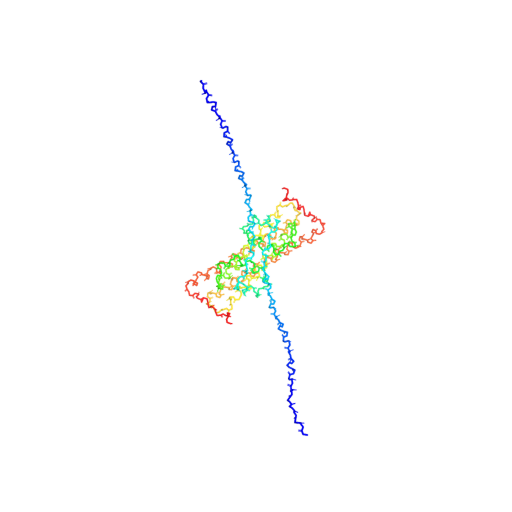TOM 1656 C C . ARG B 1 67 ? 2.264 20.267 6.813 1 69.36 67 ARG B C 1
ATOM 1658 O O . ARG B 1 67 ? 1.936 20.743 7.902 1 69.36 67 ARG B O 1
ATOM 1665 N N . ASN B 1 68 ? 1.365 19.597 5.89 1 79.38 68 ASN B N 1
ATOM 1666 C CA . ASN B 1 68 ? -0.054 19.488 6.209 1 79.38 68 ASN B CA 1
ATOM 1667 C C . ASN B 1 68 ? -0.438 18.059 6.582 1 79.38 68 ASN B C 1
ATOM 1669 O O . ASN B 1 68 ? -0.28 17.139 5.777 1 79.38 68 ASN B O 1
ATOM 1673 N N . GLN B 1 69 ? -0.843 17.906 7.763 1 81.04 69 GLN B N 1
ATOM 1674 C CA . GLN B 1 69 ? -1.191 16.588 8.284 1 81.04 69 GLN B CA 1
ATOM 1675 C C . GLN B 1 69 ? -2.328 15.962 7.482 1 81.04 69 GLN B C 1
ATOM 1677 O O . GLN B 1 69 ? -2.346 14.748 7.265 1 81.04 69 GLN B O 1
ATOM 1682 N N . GLN B 1 70 ? -3.235 16.762 7.008 1 81.26 70 GLN B N 1
ATOM 1683 C CA . GLN B 1 70 ? -4.351 16.254 6.217 1 81.26 70 GLN B CA 1
ATOM 1684 C C . GLN B 1 70 ? -3.868 15.691 4.883 1 81.26 70 GLN B C 1
ATOM 1686 O O . GLN B 1 70 ? -4.336 14.64 4.441 1 81.26 70 GLN B O 1
ATOM 1691 N N . GLU B 1 71 ? -2.918 16.461 4.33 1 87.24 71 GLU B N 1
ATOM 1692 C CA . GLU B 1 71 ? -2.374 16.011 3.053 1 87.24 71 GLU B CA 1
ATOM 1693 C C . GLU B 1 71 ? -1.578 14.719 3.217 1 87.24 71 GLU B C 1
ATOM 1695 O O . GLU B 1 71 ? -1.572 13.87 2.323 1 87.24 71 GLU B O 1
ATOM 1700 N N . LEU B 1 72 ? -0.937 14.579 4.381 1 89.49 72 LEU B N 1
ATOM 1701 C CA . LEU B 1 72 ? -0.204 13.349 4.659 1 89.49 72 LEU B CA 1
ATOM 1702 C C . LEU B 1 72 ? -1.16 12.172 4.825 1 89.49 72 LEU B C 1
ATOM 1704 O O . LEU B 1 72 ? -0.887 11.072 4.339 1 89.49 72 LEU B O 1
ATOM 1708 N N . CYS B 1 73 ? -2.263 12.429 5.495 1 89.45 73 CYS B N 1
ATOM 1709 C CA . CYS B 1 73 ? -3.28 11.396 5.662 1 89.45 73 CYS B CA 1
ATOM 1710 C C . CYS B 1 73 ? -3.835 10.955 4.313 1 89.45 73 CYS B C 1
ATOM 1712 O O . CYS B 1 73 ? -3.968 9.758 4.052 1 89.45 73 CYS B O 1
ATOM 1714 N N . ARG B 1 74 ? -4.124 11.891 3.498 1 90.79 74 ARG B N 1
ATOM 1715 C CA . ARG B 1 74 ? -4.626 11.573 2.165 1 90.79 74 ARG B CA 1
ATOM 1716 C C . ARG B 1 74 ? -3.597 10.781 1.367 1 90.79 74 ARG B C 1
ATOM 1718 O O . ARG B 1 74 ? -3.939 9.8 0.703 1 90.79 74 ARG B O 1
ATOM 1725 N N . ALA B 1 75 ? -2.366 11.26 1.412 1 93.28 75 ALA B N 1
ATOM 1726 C CA . ALA B 1 75 ? -1.311 10.562 0.683 1 93.28 75 ALA B CA 1
ATOM 1727 C C . ALA B 1 75 ? -1.156 9.128 1.181 1 93.28 75 ALA B C 1
ATOM 1729 O O . ALA B 1 75 ? -0.952 8.207 0.387 1 93.28 75 ALA B O 1
ATOM 1730 N N . ALA B 1 76 ? -1.224 8.957 2.52 1 95.25 76 ALA B N 1
ATOM 1731 C CA . ALA B 1 76 ? -1.117 7.614 3.084 1 95.25 76 ALA B CA 1
ATOM 1732 C C . ALA B 1 76 ? -2.262 6.725 2.606 1 95.25 76 ALA B C 1
ATOM 1734 O O . ALA B 1 76 ? -2.045 5.569 2.233 1 95.25 76 ALA B O 1
ATOM 1735 N N . MET B 1 77 ? -3.441 7.269 2.523 1 93.9 77 MET B N 1
ATOM 1736 C CA . MET B 1 77 ? -4.614 6.523 2.075 1 93.9 77 MET B CA 1
ATOM 1737 C C . MET B 1 77 ? -4.498 6.162 0.598 1 93.9 77 MET B C 1
ATOM 1739 O O . MET B 1 77 ? -4.723 5.013 0.216 1 93.9 77 MET B O 1
ATOM 1743 N N . VAL B 1 78 ? -4.119 7.124 -0.198 1 94.66 78 VAL B N 1
ATOM 1744 C CA . VAL B 1 78 ? -4.02 6.912 -1.638 1 94.66 78 VAL B CA 1
ATOM 1745 C C . VAL B 1 78 ? -2.905 5.914 -1.939 1 94.66 78 VAL B C 1
ATOM 1747 O O . VAL B 1 78 ? -3.066 5.028 -2.782 1 94.66 78 VAL B O 1
ATOM 1750 N N . SER B 1 79 ? -1.803 6.132 -1.272 1 96 79 SER B N 1
ATOM 1751 C CA . SER B 1 79 ? -0.7 5.205 -1.499 1 96 79 SER B CA 1
ATOM 1752 C C . SER B 1 79 ? -1.092 3.778 -1.131 1 96 79 SER B C 1
ATOM 1754 O O . SER B 1 79 ? -0.696 2.826 -1.807 1 96 79 SER B O 1
ATOM 1756 N N . SER B 1 80 ? -1.823 3.525 0.017 1 97.76 80 SER B N 1
ATOM 1757 C CA . SER B 1 80 ? -2.265 2.194 0.422 1 97.76 80 SER B CA 1
ATOM 1758 C C . SER B 1 80 ? -3.237 1.602 -0.593 1 97.76 80 SER B C 1
ATOM 1760 O O . SER B 1 80 ? -3.13 0.427 -0.95 1 97.76 80 SER B O 1
ATOM 1762 N N . LEU B 1 81 ? -4.161 2.35 -1.129 1 97.92 81 LEU B N 1
ATOM 1763 C CA . LEU B 1 81 ? -5.096 1.895 -2.152 1 97.92 81 LEU B CA 1
ATOM 1764 C C . LEU B 1 81 ? -4.355 1.472 -3.417 1 97.92 81 LEU B C 1
ATOM 1766 O O . LEU B 1 81 ? -4.613 0.396 -3.962 1 97.92 81 LEU B O 1
ATOM 1770 N N . LYS B 1 82 ? -3.467 2.283 -3.906 1 97.12 82 LYS B N 1
ATOM 1771 C CA . LYS B 1 82 ? -2.721 2.006 -5.13 1 97.12 82 LYS B CA 1
ATOM 1772 C C . LYS B 1 82 ? -1.849 0.764 -4.973 1 97.12 82 LYS B C 1
ATOM 1774 O O . LYS B 1 82 ? -1.695 -0.016 -5.915 1 97.12 82 LYS B O 1
ATOM 1779 N N . ALA B 1 83 ? -1.286 0.591 -3.771 1 97.94 83 ALA B N 1
ATOM 1780 C CA . ALA B 1 83 ? -0.486 -0.606 -3.524 1 97.94 83 ALA B CA 1
ATOM 1781 C C . ALA B 1 83 ? -1.339 -1.867 -3.626 1 97.94 83 ALA B C 1
ATOM 1783 O O . ALA B 1 83 ? -0.912 -2.867 -4.207 1 97.94 83 ALA B O 1
ATOM 1784 N N . ALA B 1 84 ? -2.493 -1.818 -3.082 1 98.24 84 ALA B N 1
ATOM 1785 C CA . ALA B 1 84 ? -3.392 -2.967 -3.151 1 98.24 84 ALA B CA 1
ATOM 1786 C C . ALA B 1 84 ? -3.822 -3.241 -4.59 1 98.24 84 ALA B C 1
ATOM 1788 O O . ALA B 1 84 ? -3.93 -4.399 -5.002 1 98.24 84 ALA B O 1
ATOM 1789 N N . GLN B 1 85 ? -4.06 -2.231 -5.383 1 98.18 85 GLN B N 1
ATOM 1790 C CA . GLN B 1 85 ? -4.41 -2.39 -6.791 1 98.18 85 GLN B CA 1
ATOM 1791 C C . GLN B 1 85 ? -3.254 -2.999 -7.579 1 98.18 85 GLN B C 1
ATOM 1793 O O . GLN B 1 85 ? -3.466 -3.857 -8.44 1 98.18 85 GLN B O 1
ATOM 1798 N N . ASN B 1 86 ? -2.079 -2.543 -7.322 1 97.11 86 ASN B N 1
ATOM 1799 C CA . ASN B 1 86 ? -0.911 -3.134 -7.966 1 97.11 86 ASN B CA 1
ATOM 1800 C C . ASN B 1 86 ? -0.767 -4.613 -7.619 1 97.11 86 ASN B C 1
ATOM 1802 O O . ASN B 1 86 ? -0.499 -5.437 -8.494 1 97.11 86 ASN B O 1
ATOM 1806 N N . ALA B 1 87 ? -0.954 -4.916 -6.318 1 97.12 87 ALA B N 1
ATOM 1807 C CA . ALA B 1 87 ? -0.868 -6.315 -5.904 1 97.12 87 ALA B CA 1
ATOM 1808 C C . ALA B 1 87 ? -1.904 -7.167 -6.632 1 97.12 87 ALA B C 1
ATOM 1810 O O . ALA B 1 87 ? -1.594 -8.263 -7.103 1 97.12 87 ALA B O 1
ATOM 1811 N N . THR B 1 88 ? -3.114 -6.681 -6.758 1 96.98 88 THR B N 1
ATOM 1812 C CA . THR B 1 88 ? -4.17 -7.389 -7.472 1 96.98 88 THR B CA 1
ATOM 1813 C C . THR B 1 88 ? -3.75 -7.678 -8.91 1 96.98 88 THR B C 1
ATOM 1815 O O . THR B 1 88 ? -3.95 -8.787 -9.41 1 96.98 88 THR B O 1
ATOM 1818 N N . SER B 1 89 ? -3.179 -6.678 -9.556 1 95.88 89 SER B N 1
ATOM 1819 C CA . SER B 1 89 ? -2.734 -6.829 -10.937 1 95.88 89 SER B CA 1
ATOM 1820 C C . SER B 1 89 ? -1.638 -7.883 -11.053 1 95.88 89 SER B C 1
ATOM 1822 O O . SER B 1 89 ? -1.683 -8.738 -11.941 1 95.88 89 SER B O 1
ATOM 1824 N N . ILE B 1 90 ? -0.668 -7.891 -10.185 1 93.98 90 ILE B N 1
ATOM 1825 C CA . ILE B 1 90 ? 0.458 -8.818 -10.225 1 93.98 90 ILE B CA 1
ATOM 1826 C C . ILE B 1 90 ? -0.036 -10.242 -9.979 1 93.98 90 ILE B C 1
ATOM 1828 O O . ILE B 1 90 ? 0.331 -11.167 -10.707 1 93.98 90 ILE B O 1
ATOM 1832 N N . ILE B 1 91 ? -0.921 -10.418 -9.037 1 93.15 91 ILE B N 1
ATOM 1833 C CA . ILE B 1 91 ? -1.39 -11.749 -8.669 1 93.15 91 ILE B CA 1
ATOM 1834 C C . ILE B 1 91 ? -2.325 -12.284 -9.751 1 93.15 91 ILE B C 1
ATOM 1836 O O . ILE B 1 91 ? -2.325 -13.482 -10.044 1 93.15 91 ILE B O 1
ATOM 1840 N N . SER B 1 92 ? -3.128 -11.429 -10.321 1 92.57 92 SER B N 1
ATOM 1841 C CA . SER B 1 92 ? -4.014 -11.84 -11.406 1 92.57 92 SER B CA 1
ATOM 1842 C C . SER B 1 92 ? -3.223 -12.408 -12.579 1 92.57 92 SER B C 1
ATOM 1844 O O . SER B 1 92 ? -3.694 -13.311 -13.273 1 92.57 92 SER B O 1
ATOM 1846 N N . LYS B 1 93 ? -2.094 -11.874 -12.792 1 87.17 93 LYS B N 1
ATOM 1847 C CA . LYS B 1 93 ? -1.251 -12.403 -13.86 1 87.17 93 LYS B CA 1
ATOM 1848 C C . LYS B 1 93 ? -0.79 -13.823 -13.545 1 87.17 93 LYS B C 1
ATOM 1850 O O . LYS B 1 93 ? -0.679 -14.659 -14.443 1 87.17 93 LYS B O 1
ATOM 1855 N N . LEU B 1 94 ? -0.559 -14.052 -12.292 1 82.13 94 LEU B N 1
ATOM 1856 C CA . LEU B 1 94 ? -0.179 -15.395 -11.869 1 82.13 94 LEU B CA 1
ATOM 1857 C C . LEU B 1 94 ? -1.306 -16.388 -12.135 1 82.13 94 LEU B C 1
ATOM 1859 O O . LEU B 1 94 ? -1.051 -17.554 -12.444 1 82.13 94 LEU B O 1
ATOM 1863 N N . SER B 1 95 ? -2.497 -15.96 -11.998 1 83.33 95 SER B N 1
ATOM 1864 C CA . SER B 1 95 ? -3.673 -16.814 -12.13 1 83.33 95 SER B CA 1
ATOM 1865 C C . SER B 1 95 ? -3.854 -17.288 -13.568 1 83.33 95 SER B C 1
ATOM 1867 O O . SER B 1 95 ? -4.623 -18.215 -13.829 1 83.33 95 SER B O 1
ATOM 1869 N N . ARG B 1 96 ? -3.174 -16.767 -14.489 1 83.42 96 ARG B N 1
ATOM 1870 C CA . ARG B 1 96 ? -3.323 -17.126 -15.896 1 83.42 96 ARG B CA 1
ATOM 1871 C C . ARG B 1 96 ? -2.423 -18.302 -16.259 1 83.42 96 ARG B C 1
ATOM 1873 O O . ARG B 1 96 ? -2.567 -18.894 -17.331 1 83.42 96 ARG B O 1
ATOM 1880 N N . ARG B 1 97 ? -1.577 -18.671 -15.419 1 81.5 97 ARG B N 1
ATOM 1881 C CA . ARG B 1 97 ? -0.708 -19.82 -15.65 1 81.5 97 ARG B CA 1
ATOM 1882 C C . ARG B 1 97 ? -1.433 -21.126 -15.342 1 81.5 97 ARG B C 1
ATOM 1884 O O . ARG B 1 97 ? -2.496 -21.119 -14.717 1 81.5 97 ARG B O 1
ATOM 1891 N N . LYS B 1 98 ? -0.903 -22.152 -15.965 1 84.78 98 LYS B N 1
ATOM 1892 C CA . LYS B 1 98 ? -1.425 -23.473 -15.625 1 84.78 98 LYS B CA 1
ATOM 1893 C C . LYS B 1 98 ? -1.144 -23.816 -14.165 1 84.78 98 LYS B C 1
ATOM 1895 O O . LYS B 1 98 ? -0.011 -23.682 -13.698 1 84.78 98 LYS B O 1
ATOM 1900 N N . MET B 1 99 ? -2.206 -24.097 -13.507 1 84.45 99 MET B N 1
ATOM 1901 C CA . MET B 1 99 ? -2.093 -24.381 -12.079 1 84.45 99 MET B CA 1
ATOM 1902 C C . MET B 1 99 ? -2.942 -25.589 -11.696 1 84.45 99 MET B C 1
ATOM 1904 O O . MET B 1 99 ? -3.875 -25.95 -12.414 1 84.45 99 MET B O 1
ATOM 1908 N N . SER B 1 100 ? -2.48 -26.266 -10.667 1 87.85 100 SER B N 1
ATOM 1909 C CA . SER B 1 100 ? -3.304 -27.334 -10.112 1 87.85 100 SER B CA 1
ATOM 1910 C C . SER B 1 100 ? -4.637 -26.796 -9.602 1 87.85 100 SER B C 1
ATOM 1912 O O . SER B 1 100 ? -4.806 -25.585 -9.451 1 87.85 100 SER B O 1
ATOM 1914 N N . ALA B 1 101 ? -5.602 -27.658 -9.4 1 90.33 101 ALA B N 1
ATOM 1915 C CA . ALA B 1 101 ? -6.906 -27.271 -8.866 1 90.33 101 ALA B CA 1
ATOM 1916 C C . ALA B 1 101 ? -6.76 -26.565 -7.521 1 90.33 101 ALA B C 1
ATOM 1918 O O . ALA B 1 101 ? -7.443 -25.573 -7.257 1 90.33 101 ALA B O 1
ATOM 1919 N N . TYR B 1 102 ? -5.781 -27.066 -6.719 1 90.99 102 TYR B N 1
ATOM 1920 C CA . TYR B 1 102 ? -5.531 -26.471 -5.411 1 90.99 102 TYR B CA 1
ATOM 1921 C C . TYR B 1 102 ? -4.987 -25.054 -5.551 1 90.99 102 TYR B C 1
ATOM 1923 O O . TYR B 1 102 ? -5.497 -24.122 -4.925 1 90.99 102 TYR B O 1
ATOM 1931 N N . GLU B 1 103 ? -4.063 -24.91 -6.444 1 89.07 103 GLU B N 1
ATOM 1932 C CA . GLU B 1 103 ? -3.468 -23.596 -6.668 1 89.07 103 GLU B CA 1
ATOM 1933 C C . GLU B 1 103 ? -4.497 -22.609 -7.211 1 89.07 103 GLU B C 1
ATOM 1935 O O . GLU B 1 103 ? -4.529 -21.448 -6.798 1 89.07 103 GLU B O 1
ATOM 1940 N N . THR B 1 104 ? -5.319 -23.037 -8.104 1 90.68 104 THR B N 1
ATOM 1941 C CA . THR B 1 104 ? -6.358 -22.206 -8.701 1 90.68 104 THR B CA 1
ATOM 1942 C C . THR B 1 104 ? -7.332 -21.71 -7.636 1 90.68 104 THR B C 1
ATOM 1944 O O . THR B 1 104 ? -7.724 -20.541 -7.642 1 90.68 104 THR B O 1
ATOM 1947 N N . GLU B 1 105 ? -7.689 -22.551 -6.745 1 93.43 105 GLU B N 1
ATOM 1948 C CA . GLU B 1 105 ? -8.612 -22.19 -5.673 1 93.43 105 GLU B CA 1
ATOM 1949 C C . GLU B 1 105 ? -7.988 -21.167 -4.728 1 93.43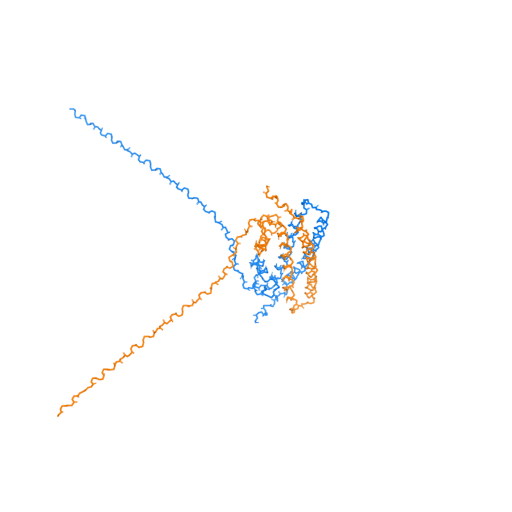 105 GLU B C 1
ATOM 1951 O O . GLU B 1 105 ? -8.622 -20.17 -4.377 1 93.43 105 GLU B O 1
ATOM 1956 N N . VAL B 1 106 ? -6.752 -21.409 -4.336 1 92.46 106 VAL B N 1
ATOM 1957 C CA . VAL B 1 106 ? -6.059 -20.539 -3.392 1 92.46 106 VAL B CA 1
ATOM 1958 C C . VAL B 1 106 ? -5.855 -19.159 -4.014 1 92.46 106 VAL B C 1
ATOM 1960 O O . VAL B 1 106 ? -6.116 -18.138 -3.375 1 92.46 106 VAL B O 1
ATOM 1963 N N . ILE B 1 107 ? -5.461 -19.108 -5.269 1 92.12 107 ILE B N 1
ATOM 1964 C CA . ILE B 1 107 ? -5.219 -17.843 -5.954 1 92.12 107 ILE B CA 1
ATOM 1965 C C . ILE B 1 107 ? -6.54 -17.103 -6.153 1 92.12 107 ILE B C 1
ATOM 1967 O O . ILE B 1 107 ? -6.6 -15.879 -6.013 1 92.12 107 ILE B O 1
ATOM 1971 N N . GLY B 1 108 ? -7.595 -17.824 -6.511 1 93.57 108 GLY B N 1
ATOM 1972 C CA . GLY B 1 108 ? -8.914 -17.221 -6.615 1 93.57 108 GLY B CA 1
ATOM 1973 C C . GLY B 1 108 ? -9.365 -16.549 -5.332 1 93.57 108 GLY B C 1
ATOM 1974 O O . GLY B 1 108 ? -9.846 -15.414 -5.355 1 93.57 108 GLY B O 1
ATOM 1975 N N . ASP B 1 109 ? -9.233 -17.295 -4.205 1 94.3 109 ASP B N 1
ATOM 1976 C CA . ASP B 1 109 ? -9.576 -16.736 -2.901 1 94.3 109 ASP B CA 1
ATOM 1977 C C . ASP B 1 109 ? -8.724 -15.508 -2.588 1 94.3 109 ASP B C 1
ATOM 1979 O O . ASP B 1 109 ? -9.221 -14.528 -2.03 1 94.3 109 ASP B O 1
ATOM 1983 N N . CYS B 1 110 ? -7.411 -15.597 -2.918 1 94.26 110 CYS B N 1
ATOM 1984 C CA . CYS B 1 110 ? -6.504 -14.473 -2.712 1 94.26 110 CYS B CA 1
ATOM 1985 C C . CYS B 1 110 ? -6.981 -13.24 -3.471 1 94.26 110 CYS B C 1
ATOM 1987 O O . CYS B 1 110 ? -7.061 -12.149 -2.904 1 94.26 110 CYS B O 1
ATOM 1989 N N . ILE B 1 111 ? -7.35 -13.46 -4.733 1 95.23 111 ILE B N 1
ATOM 1990 C CA . ILE B 1 111 ? -7.795 -12.351 -5.571 1 95.23 111 ILE B CA 1
ATOM 1991 C C . ILE B 1 111 ? -9.085 -11.763 -5.006 1 95.23 111 ILE B C 1
ATOM 1993 O O . ILE B 1 111 ? -9.261 -10.542 -4.984 1 95.23 111 ILE B O 1
ATOM 1997 N N . ASP B 1 112 ? -9.966 -12.605 -4.505 1 97.14 112 ASP B N 1
ATOM 1998 C CA . ASP B 1 112 ? -11.204 -12.128 -3.897 1 97.14 112 ASP B CA 1
ATOM 1999 C C . ASP B 1 112 ? -10.918 -11.281 -2.659 1 97.14 112 ASP B C 1
ATOM 2001 O O . ASP B 1 112 ? -11.517 -10.22 -2.474 1 97.14 112 ASP B O 1
ATOM 2005 N N . ASP B 1 113 ? -10.033 -11.753 -1.819 1 97.58 113 ASP B N 1
ATOM 2006 C CA . ASP B 1 113 ? -9.655 -11 -0.627 1 97.58 113 ASP B CA 1
ATOM 2007 C C . ASP B 1 113 ? -9.008 -9.669 -1.001 1 97.58 113 ASP B C 1
ATOM 2009 O O . ASP B 1 113 ? -9.26 -8.648 -0.358 1 97.58 113 ASP B O 1
ATOM 2013 N N . LEU B 1 114 ? -8.178 -9.651 -2.052 1 97.07 114 LEU B N 1
ATOM 2014 C CA . LEU B 1 114 ? -7.539 -8.425 -2.519 1 97.07 114 LEU B CA 1
ATOM 2015 C C . LEU B 1 114 ? -8.577 -7.432 -3.028 1 97.07 114 LEU B C 1
ATOM 2017 O O . LEU B 1 114 ? -8.516 -6.243 -2.706 1 97.07 114 LEU B O 1
ATOM 2021 N N . LYS B 1 115 ? -9.543 -7.921 -3.754 1 97.77 115 LYS B N 1
ATOM 2022 C CA . LYS B 1 115 ? -10.6 -7.059 -4.274 1 97.77 115 LYS B CA 1
ATOM 2023 C C . LYS B 1 115 ? -11.427 -6.458 -3.141 1 97.77 115 LYS B C 1
ATOM 2025 O O . LYS B 1 115 ? -11.808 -5.287 -3.197 1 97.77 115 LYS B O 1
ATOM 2030 N N . ASP B 1 116 ? -11.725 -7.288 -2.17 1 98.35 116 ASP B N 1
ATOM 2031 C CA . ASP B 1 116 ? -12.437 -6.781 -1.001 1 98.35 116 ASP B CA 1
ATOM 2032 C C . ASP B 1 116 ? -11.625 -5.701 -0.29 1 98.35 116 ASP B C 1
ATOM 2034 O O . ASP B 1 116 ? -12.177 -4.688 0.146 1 98.35 116 ASP B O 1
ATOM 2038 N N . SER B 1 117 ? -10.321 -5.976 -0.148 1 98.37 117 SER B N 1
ATOM 2039 C CA . SER B 1 117 ? -9.443 -4.987 0.469 1 98.37 117 SER B CA 1
ATOM 2040 C C . SER B 1 117 ? -9.443 -3.68 -0.317 1 98.37 117 SER B C 1
ATOM 2042 O O . SER B 1 117 ? -9.492 -2.597 0.269 1 98.37 117 SER B O 1
ATOM 2044 N N . VAL B 1 118 ? -9.39 -3.723 -1.643 1 98.1 118 VAL B N 1
ATOM 2045 C CA . VAL B 1 118 ? -9.423 -2.544 -2.502 1 98.1 118 VAL B CA 1
ATOM 2046 C C . VAL B 1 118 ? -10.72 -1.772 -2.272 1 98.1 118 VAL B C 1
ATOM 2048 O O . VAL B 1 118 ? -10.708 -0.543 -2.167 1 98.1 118 VAL B O 1
ATOM 2051 N N . ASP B 1 119 ? -11.831 -2.455 -2.13 1 98.12 119 ASP B N 1
ATOM 2052 C CA . ASP B 1 119 ? -13.122 -1.813 -1.901 1 98.12 119 ASP B CA 1
ATOM 2053 C C . ASP B 1 119 ? -13.143 -1.087 -0.558 1 98.12 119 ASP B C 1
ATOM 2055 O O . ASP B 1 119 ? -13.643 0.036 -0.461 1 98.12 119 ASP B O 1
ATOM 2059 N N . GLU B 1 120 ? -12.592 -1.751 0.452 1 98.43 120 GLU B N 1
ATOM 2060 C CA . GLU B 1 120 ? -12.53 -1.12 1.767 1 98.43 120 GLU B CA 1
ATOM 2061 C C . GLU B 1 120 ? -11.631 0.112 1.746 1 98.43 120 GLU B C 1
ATOM 2063 O O . GLU B 1 120 ? -11.969 1.145 2.329 1 98.43 120 GLU B O 1
ATOM 2068 N N . LEU B 1 121 ? -10.504 0.012 1.083 1 97.38 121 LEU B N 1
ATOM 2069 C CA . LEU B 1 121 ? -9.58 1.136 0.99 1 97.38 121 LEU B CA 1
ATOM 2070 C C . LEU B 1 121 ? -10.206 2.292 0.217 1 97.38 121 LEU B C 1
ATOM 2072 O O . LEU B 1 121 ? -9.966 3.459 0.534 1 97.38 121 LEU B O 1
ATOM 2076 N N . ARG B 1 122 ? -11 1.996 -0.781 1 97.22 122 ARG B N 1
ATOM 2077 C CA . ARG B 1 122 ? -11.71 3.023 -1.535 1 97.22 122 ARG B CA 1
ATOM 2078 C C . ARG B 1 122 ? -12.707 3.762 -0.649 1 97.22 122 ARG B C 1
ATOM 2080 O O . ARG B 1 122 ? -12.799 4.99 -0.699 1 97.22 122 ARG B O 1
ATOM 2087 N N . ARG B 1 123 ? -13.403 3.019 0.155 1 96.51 123 ARG B N 1
ATOM 2088 C CA . ARG B 1 123 ? -14.349 3.641 1.076 1 96.51 123 ARG B CA 1
ATOM 2089 C C . ARG B 1 123 ? -13.628 4.538 2.077 1 96.51 123 ARG B C 1
ATOM 2091 O O . ARG B 1 123 ? -14.067 5.659 2.342 1 96.51 123 ARG B O 1
ATOM 2098 N N . ALA B 1 124 ? -12.518 4.045 2.617 1 95.18 124 ALA B N 1
ATOM 2099 C CA . ALA B 1 124 ? -11.714 4.837 3.545 1 95.18 124 ALA B CA 1
ATOM 2100 C C . ALA B 1 124 ? -11.206 6.113 2.879 1 95.18 124 ALA B C 1
ATOM 2102 O O . ALA B 1 124 ? -11.248 7.191 3.477 1 95.18 124 ALA B O 1
ATOM 2103 N N . SER B 1 125 ? -10.753 5.987 1.633 1 92.42 125 SER B N 1
ATOM 2104 C CA . SER B 1 125 ? -10.223 7.133 0.901 1 92.42 125 SER B CA 1
ATOM 2105 C C . SER B 1 125 ? -11.309 8.172 0.64 1 92.42 125 SER B C 1
ATOM 2107 O O . SER B 1 125 ? -11.06 9.375 0.738 1 92.42 125 SER B O 1
ATOM 2109 N N . THR B 1 126 ? -12.536 7.723 0.348 1 90.9 126 THR B N 1
ATOM 2110 C CA . THR B 1 126 ? -13.67 8.61 0.115 1 90.9 126 THR B CA 1
ATOM 2111 C C . THR B 1 126 ? -14.039 9.363 1.39 1 90.9 126 THR B C 1
ATOM 2113 O O . THR B 1 126 ? -14.368 10.55 1.343 1 90.9 126 THR B O 1
ATOM 2116 N N . ALA B 1 127 ? -13.944 8.685 2.543 1 89.29 127 ALA B N 1
ATOM 2117 C CA . ALA B 1 127 ? -14.232 9.311 3.831 1 89.29 127 ALA B CA 1
ATOM 2118 C C . ALA B 1 127 ? -13.256 10.449 4.118 1 89.29 127 ALA B C 1
ATOM 2120 O O . ALA B 1 127 ? -13.669 11.549 4.492 1 89.29 127 ALA B O 1
ATOM 2121 N N . ILE B 1 128 ? -11.972 10.296 3.874 1 87.56 128 ILE B N 1
ATOM 2122 C CA . ILE B 1 128 ? -10.956 11.312 4.127 1 87.56 128 ILE B CA 1
ATOM 2123 C C . ILE B 1 128 ? -11.132 12.472 3.149 1 87.56 128 ILE B C 1
ATOM 2125 O O . ILE B 1 128 ? -10.969 13.636 3.522 1 87.56 128 ILE B O 1
ATOM 2129 N N . LYS B 1 129 ? -11.461 12.132 1.919 1 85.75 129 LYS B N 1
ATOM 2130 C CA . LYS B 1 129 ? -11.704 13.161 0.913 1 85.75 129 LYS B CA 1
ATOM 2131 C C . LYS B 1 129 ? -12.866 14.064 1.319 1 85.75 129 LYS B C 1
ATOM 2133 O O . LYS B 1 129 ? -12.825 15.275 1.096 1 85.75 129 LYS B O 1
ATOM 2138 N N . SER B 1 130 ? -13.826 13.491 1.909 1 85.89 130 SER B N 1
ATOM 2139 C CA . SER B 1 130 ? -14.996 14.264 2.312 1 85.89 130 SER B CA 1
ATOM 2140 C C . SER B 1 130 ? -14.647 15.263 3.41 1 85.89 130 SER B C 1
ATOM 2142 O O . SER B 1 130 ? -15.267 16.324 3.51 1 85.89 130 SER B O 1
ATOM 2144 N N . LEU B 1 131 ? -13.662 14.965 4.216 1 83.39 131 LEU B N 1
ATOM 2145 C CA . LEU B 1 131 ? -13.206 15.874 5.261 1 83.39 131 LEU B CA 1
ATOM 2146 C C . LEU B 1 131 ? -12.462 17.063 4.662 1 83.39 131 LEU B C 1
ATOM 2148 O O . LEU B 1 131 ? -12.493 18.164 5.216 1 83.39 131 LEU B O 1
ATOM 2152 N N . SER B 1 132 ? -11.673 16.808 3.65 1 74.16 132 SER B N 1
ATOM 2153 C CA . SER B 1 132 ? -10.93 17.889 3.012 1 74.16 132 SER B CA 1
ATOM 2154 C C . SER B 1 132 ? -11.869 18.886 2.341 1 74.16 132 SER B C 1
ATOM 2156 O O . SER B 1 132 ? -11.594 20.087 2.316 1 74.16 132 SER B O 1
ATOM 2158 N N . ARG B 1 133 ? -12.911 18.508 1.837 1 71.11 133 ARG B N 1
ATOM 2159 C CA . ARG B 1 133 ? -13.891 19.379 1.197 1 71.11 133 ARG B CA 1
ATOM 2160 C C . ARG B 1 133 ? -14.651 20.202 2.231 1 71.11 133 ARG B C 1
ATOM 2162 O O . ARG B 1 133 ? -15.044 21.339 1.96 1 71.11 133 ARG B O 1
ATOM 2169 N N . SER B 1 134 ? -14.788 19.588 3.379 1 59.55 134 SER B N 1
ATOM 2170 C CA . SER B 1 134 ? -15.478 20.32 4.437 1 59.55 134 SER B CA 1
ATOM 2171 C C . SER B 1 134 ? -14.592 21.416 5.019 1 59.55 134 SER B C 1
ATOM 2173 O O . SER B 1 134 ? -15.083 22.48 5.403 1 59.55 134 SER B O 1
ATOM 2175 N N . LYS B 1 135 ? -13.232 21.228 5.282 1 55.63 135 LYS B N 1
ATOM 2176 C CA . LYS B 1 135 ? -12.366 22.254 5.856 1 55.63 135 LYS B CA 1
ATOM 2177 C C . LYS B 1 135 ? -12.043 23.338 4.832 1 55.63 135 LYS B C 1
ATOM 2179 O O . LYS B 1 135 ? -11.497 24.386 5.181 1 55.63 135 LYS B O 1
ATOM 2184 N N . ASP B 1 136 ? -11.723 23.28 3.546 1 47.5 136 ASP B N 1
ATOM 2185 C CA . ASP B 1 136 ? -11.821 24.537 2.811 1 47.5 136 ASP B CA 1
ATOM 2186 C C . ASP B 1 136 ? -12.928 25.422 3.38 1 47.5 136 ASP B C 1
ATOM 2188 O O . ASP B 1 136 ? -12.851 26.649 3.302 1 47.5 136 ASP B O 1
ATOM 2192 N N . VAL B 1 137 ? -13.851 25.121 4.173 1 39.25 137 VAL B N 1
ATOM 2193 C CA . VAL B 1 137 ? -14.643 25.989 5.039 1 39.25 137 VAL B CA 1
ATOM 2194 C C . VAL B 1 137 ? -13.938 26.159 6.383 1 39.25 137 VAL B C 1
ATOM 2196 O O . VAL B 1 137 ? -13.746 27.283 6.852 1 39.25 137 VAL B O 1
ATOM 2199 N N . ASP B 1 138 ? -14.108 25.682 7.712 1 36.89 138 ASP B N 1
ATOM 2200 C CA . ASP B 1 138 ? -13.498 25.945 9.012 1 36.89 138 ASP B CA 1
ATOM 2201 C C . ASP B 1 138 ? -12.235 25.11 9.205 1 36.89 138 ASP B C 1
ATOM 2203 O O . ASP B 1 138 ? -11.58 25.195 10.246 1 36.89 138 ASP B O 1
ATOM 2207 N N . PHE B 1 139 ? -11.859 24.239 8.472 1 36.01 139 PHE B N 1
ATOM 2208 C CA . PHE B 1 139 ? -10.848 23.282 8.907 1 36.01 139 PHE B CA 1
ATOM 2209 C C . PHE B 1 139 ? -9.455 23.896 8.837 1 36.01 139 PHE B C 1
ATOM 2211 O O . PHE B 1 139 ? -8.797 23.839 7.796 1 36.01 139 PHE B O 1
ATOM 2218 N N . GLN B 1 140 ? -9.293 25.21 9.175 1 34.86 140 GLN B N 1
ATOM 2219 C CA . GLN B 1 140 ? -7.953 25.594 9.606 1 34.86 140 GLN B CA 1
ATOM 2220 C C . GLN B 1 140 ? -7.327 24.512 10.482 1 34.86 140 GLN B C 1
ATOM 2222 O O . GLN B 1 140 ? -7.65 24.401 11.667 1 34.86 140 GLN B O 1
ATOM 2227 N N . VAL B 1 141 ? -7.422 23.342 10.232 1 31.27 141 VAL B N 1
ATOM 2228 C CA . VAL B 1 141 ? -6.737 22.285 10.968 1 31.27 141 VAL B CA 1
ATOM 2229 C C . VAL B 1 141 ? -5.438 22.826 11.561 1 31.27 141 VAL B C 1
ATOM 2231 O O . VAL B 1 141 ? -4.612 23.397 10.846 1 31.27 141 VAL B O 1
ATOM 2234 N N . VAL B 1 142 ? -5.331 23.116 12.883 1 31.94 142 VAL B N 1
ATOM 2235 C CA . VAL B 1 142 ? -4.286 23.386 13.864 1 31.94 142 VAL B CA 1
ATOM 2236 C C . VAL B 1 142 ? -3.035 22.58 13.522 1 31.94 142 VAL B C 1
ATOM 2238 O O . VAL B 1 142 ? -3.04 21.349 13.607 1 31.94 142 VAL B O 1
ATOM 2241 N N . ASN B 1 143 ? -2.518 22.358 12.524 1 31.18 143 ASN B N 1
ATOM 2242 C CA . ASN B 1 143 ? -1.098 22.031 12.454 1 31.18 143 ASN B CA 1
ATOM 2243 C C . ASN B 1 143 ? -0.286 22.839 13.463 1 31.18 143 ASN B C 1
ATOM 2245 O O . ASN B 1 143 ? 0.003 24.014 13.235 1 31.18 143 ASN B O 1
ATOM 2249 N N . ILE B 1 144 ? -0.485 22.932 14.753 1 27.92 144 ILE B N 1
ATOM 2250 C CA . ILE B 1 144 ? 0.17 23.004 16.054 1 27.92 144 ILE B CA 1
ATOM 2251 C C . ILE B 1 144 ? 1.357 22.044 16.088 1 27.92 144 ILE B C 1
ATOM 2253 O O . ILE B 1 144 ? 2.452 22.415 16.517 1 27.92 144 ILE B O 1
ATOM 2257 N N . ILE B 1 145 ? 1.321 20.488 16.437 1 26.34 145 ILE B N 1
ATOM 2258 C CA . ILE B 1 145 ? 2.072 19.83 17.501 1 26.34 145 ILE B CA 1
ATOM 2259 C C . ILE B 1 145 ? 3.506 19.577 17.039 1 26.34 145 ILE B C 1
ATOM 2261 O O . ILE B 1 145 ? 3.795 18.544 16.43 1 26.34 145 ILE B O 1
ATOM 2265 N N . THR B 1 146 ? 4.058 20.195 16.082 1 23.17 146 THR B N 1
ATOM 2266 C CA . THR B 1 146 ? 5.49 20.468 16.143 1 23.17 146 THR B CA 1
ATOM 2267 C C . THR B 1 146 ? 5.819 21.364 17.334 1 23.17 146 THR B C 1
ATOM 2269 O O . THR B 1 146 ? 6.971 21.762 17.517 1 23.17 146 THR B O 1
ATOM 2272 N N . ALA B 1 147 ? 5.004 21.811 18.37 1 23.9 147 ALA B N 1
ATOM 2273 C CA . ALA B 1 147 ? 5.842 22.38 19.422 1 23.9 147 ALA B CA 1
ATOM 2274 C C . ALA B 1 147 ? 6.461 21.283 20.284 1 23.9 147 ALA B C 1
ATOM 2276 O O . ALA B 1 147 ? 5.843 20.24 20.51 1 23.9 147 ALA B O 1
#

Sequence (294 aa):
MESQILKSSLTLFFFFIILTTFTPSAVASSSSTVRPVKPHIRKACKPTPYPRLCETALSLYASQTKRNQQELCRAAMVSSLKAAQNATSIISKLSRRKMSAYETEVIGDCIDDLKDSVDELRRASTAIKSLSRSKDVDFQVVNIITAMESQILKSSLTLFFFFIILTTFTPSAVASSSSTVRPVKPHIRKACKPTPYPRLCETALSLYASQTKRNQQELCRAAMVSSLKAAQNATSIISKLSRRKMSAYETEVIGDCIDDLKDSVDELRRASTAIKSLSRSKDVDFQVVNIITA

pLDDT: mean 73.64, std 26.3, range [23.17, 98.43]

Solvent-accessible surface area (backbone atoms only — not comparable to full-atom values): 17346 Å² total; per-residue (Å²): 138,83,77,78,78,77,77,78,77,79,76,80,79,80,80,78,78,77,78,75,76,79,70,79,78,77,79,76,70,77,65,61,67,39,69,79,71,53,68,63,51,46,62,61,18,59,82,26,91,46,33,68,61,42,37,60,60,48,52,79,42,50,88,70,28,56,94,36,69,66,41,44,42,48,46,33,36,51,52,20,35,50,35,35,50,30,27,46,47,49,47,53,58,58,67,72,49,94,62,54,74,68,53,49,50,42,49,51,53,23,50,50,26,38,51,52,20,39,53,26,32,49,52,23,42,53,40,55,52,53,50,54,66,52,23,83,64,74,53,74,73,83,86,56,79,87,111,134,92,74,84,88,72,89,70,81,75,80,79,77,81,77,80,77,77,79,73,76,79,70,79,78,77,76,76,72,77,65,61,66,38,68,78,70,5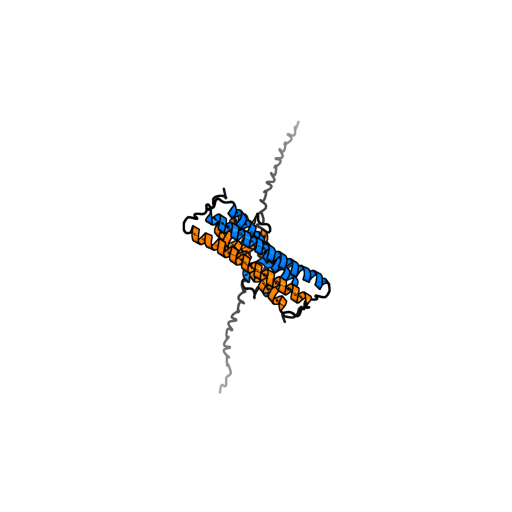3,69,64,51,48,62,62,18,60,82,26,91,46,32,69,63,44,37,59,61,47,50,80,40,50,88,72,27,57,93,40,70,67,40,43,43,49,46,35,37,51,51,20,34,50,35,34,50,30,28,44,48,50,45,54,58,58,66,73,49,94,62,55,72,66,52,48,51,41,51,50,52,23,50,50,26,36,52,52,18,39,53,26,32,48,53,23,41,52,39,55,51,53,50,55,67,54,21,84,66,75,50,75,70,77,80,60,88,80,113

Secondary structure (DSSP, 8-state):
--------------------------------------HHHHHHHTTSSSHHHHHHHHHTTTTT-TT-HHHHHHHHHHHHHHHHHHHHHHHHHHTTS---HHHHHHHHHHHHHHHHHHHHHHHHHHHHHHHHHHHTTS------TT-/--------------------------------------HHHHHHHTTSSSHHHHHHHHHTTTTT-TT-HHHHHHHHHHHHHHHHHHHHHHHHHHTTS---HHHHHHHHHHHHHHHHHHHHHHHHHHHHHHHHHHHTTS------TT-